Protein AF-A0A1M3G4Q8-F1 (afdb_monomer)

Structure (mmCIF, N/CA/C/O backbone):
data_AF-A0A1M3G4Q8-F1
#
_entry.id   AF-A0A1M3G4Q8-F1
#
loop_
_atom_site.group_PDB
_atom_site.id
_atom_site.type_symbol
_atom_site.label_atom_id
_atom_site.label_alt_id
_atom_site.label_comp_id
_atom_site.label_asym_id
_atom_site.label_entity_id
_atom_site.label_seq_id
_atom_site.pdbx_PDB_ins_code
_atom_site.Cartn_x
_atom_site.Cartn_y
_atom_site.Cartn_z
_atom_site.occupancy
_atom_site.B_iso_or_equiv
_atom_site.auth_seq_id
_atom_site.auth_comp_id
_atom_site.auth_asym_id
_atom_site.auth_atom_id
_atom_site.pdbx_PDB_model_num
ATOM 1 N N . MET A 1 1 ? 38.416 -3.870 -10.440 1.00 30.83 1 MET A N 1
ATOM 2 C CA . MET A 1 1 ? 37.893 -2.843 -11.370 1.00 30.83 1 MET A CA 1
ATOM 3 C C . MET A 1 1 ? 36.931 -3.502 -12.347 1.00 30.83 1 MET A C 1
ATOM 5 O O . MET A 1 1 ? 37.358 -4.330 -13.130 1.00 30.83 1 MET A O 1
ATOM 9 N N . ALA A 1 2 ? 35.639 -3.181 -12.278 1.00 27.34 2 ALA A N 1
ATOM 10 C CA . ALA A 1 2 ? 34.652 -3.561 -13.291 1.00 27.34 2 ALA A CA 1
ATOM 11 C C . ALA A 1 2 ? 33.607 -2.440 -13.351 1.00 27.34 2 ALA A C 1
ATOM 13 O O . ALA A 1 2 ? 32.707 -2.358 -12.513 1.00 27.34 2 ALA A O 1
ATOM 14 N N . LYS A 1 3 ? 33.795 -1.507 -14.291 1.00 26.23 3 LYS A N 1
ATOM 15 C CA . LYS A 1 3 ? 32.847 -0.424 -14.559 1.00 26.23 3 LYS A CA 1
ATOM 16 C C . LYS A 1 3 ? 31.569 -1.047 -15.126 1.00 26.23 3 LYS A C 1
ATOM 18 O O . LYS A 1 3 ? 31.571 -1.597 -16.220 1.00 26.23 3 LYS A O 1
ATOM 23 N N . LYS A 1 4 ? 30.471 -0.964 -14.369 1.00 29.50 4 LYS A N 1
ATOM 24 C CA . LYS A 1 4 ? 29.117 -1.130 -14.907 1.00 29.50 4 LYS A CA 1
ATOM 25 C C . LYS A 1 4 ? 28.839 0.070 -15.802 1.00 29.50 4 LYS A C 1
ATOM 27 O O . LYS A 1 4 ? 28.490 1.138 -15.304 1.00 29.50 4 LYS A O 1
ATOM 32 N N . ASP A 1 5 ? 29.027 -0.110 -17.100 1.00 29.05 5 ASP A N 1
ATOM 33 C CA . ASP A 1 5 ? 28.713 0.908 -18.090 1.00 29.05 5 ASP A CA 1
ATOM 34 C C . ASP A 1 5 ? 27.190 0.995 -18.256 1.00 29.05 5 ASP A C 1
ATOM 36 O O . ASP A 1 5 ? 26.542 0.186 -18.919 1.00 29.05 5 ASP A O 1
ATOM 40 N N . ASN A 1 6 ? 26.598 1.940 -17.530 1.00 36.09 6 ASN A N 1
ATOM 41 C CA . ASN A 1 6 ? 25.169 2.221 -17.519 1.00 36.09 6 ASN A CA 1
ATOM 42 C C . ASN A 1 6 ? 24.909 3.521 -18.290 1.00 36.09 6 ASN A C 1
ATOM 44 O O . ASN A 1 6 ? 24.450 4.512 -17.724 1.00 36.09 6 ASN A O 1
ATOM 48 N N . SER A 1 7 ? 25.268 3.540 -19.574 1.00 31.66 7 SER A N 1
ATOM 49 C CA . SER A 1 7 ? 25.306 4.765 -20.376 1.00 31.66 7 SER A CA 1
ATOM 50 C C . SER A 1 7 ? 24.571 4.641 -21.715 1.00 31.66 7 SER A C 1
ATOM 52 O O . SER A 1 7 ? 25.014 5.155 -22.735 1.00 31.66 7 SER A O 1
ATOM 54 N N . PHE A 1 8 ? 23.351 4.089 -21.722 1.00 36.78 8 PHE A N 1
ATOM 55 C CA . PHE A 1 8 ? 22.392 4.489 -22.761 1.00 36.78 8 PHE A CA 1
ATOM 56 C C . PHE A 1 8 ? 21.769 5.829 -22.343 1.00 36.78 8 PHE A C 1
ATOM 58 O O . PHE A 1 8 ? 20.683 5.885 -21.764 1.00 36.78 8 PHE A O 1
ATOM 65 N N . ARG A 1 9 ? 22.501 6.926 -22.590 1.00 36.06 9 ARG A N 1
ATOM 66 C CA . ARG A 1 9 ? 21.981 8.300 -22.517 1.00 36.06 9 ARG A CA 1
ATOM 67 C C . ARG A 1 9 ? 20.814 8.408 -23.503 1.00 36.06 9 ARG A C 1
ATOM 69 O O . ARG A 1 9 ? 20.997 8.632 -24.696 1.00 36.06 9 ARG A O 1
ATOM 76 N N . ALA A 1 10 ? 19.597 8.194 -23.009 1.00 39.31 10 ALA A N 1
ATOM 77 C CA . ALA A 1 10 ? 18.387 8.463 -23.766 1.00 39.31 10 ALA A CA 1
ATOM 78 C C . ALA A 1 10 ? 18.348 9.968 -24.054 1.00 39.31 10 ALA A C 1
ATOM 80 O O . ALA A 1 10 ? 18.278 10.771 -23.123 1.00 39.31 10 ALA A O 1
ATOM 81 N N . LYS A 1 11 ? 18.425 10.333 -25.341 1.00 41.31 11 LYS A N 1
ATOM 82 C CA . LYS A 1 11 ? 18.215 11.706 -25.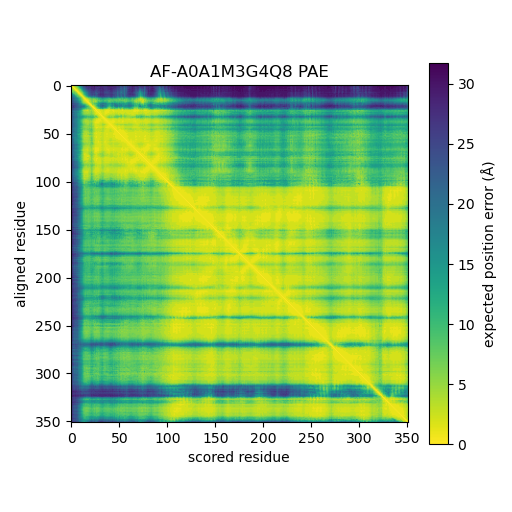813 1.00 41.31 11 LYS A CA 1
ATOM 83 C C . LYS A 1 11 ? 16.970 12.287 -25.133 1.00 41.31 11 LYS A C 1
ATOM 85 O O . LYS A 1 11 ? 15.946 11.609 -25.027 1.00 41.31 11 LYS A O 1
ATOM 90 N N . THR A 1 12 ? 17.091 13.531 -24.685 1.00 42.81 12 THR A N 1
ATOM 91 C CA . THR A 1 12 ? 16.109 14.406 -24.023 1.00 42.81 12 THR A CA 1
ATOM 92 C C . THR A 1 12 ? 14.899 14.727 -24.915 1.00 42.81 12 THR A C 1
ATOM 94 O O . THR A 1 12 ? 14.551 15.877 -25.140 1.00 42.81 12 THR A O 1
ATOM 97 N N . GLY A 1 13 ? 14.243 13.704 -25.464 1.00 55.34 13 GLY A N 1
ATOM 98 C CA . GLY A 1 13 ? 13.026 13.845 -26.255 1.00 55.34 13 GLY A CA 1
ATOM 99 C C . GLY A 1 13 ? 11.770 13.706 -25.397 1.00 55.34 13 GLY A C 1
ATOM 100 O O . GLY A 1 13 ? 11.703 12.871 -24.489 1.00 55.34 13 GLY A O 1
ATOM 101 N N . THR A 1 14 ? 10.738 14.482 -25.719 1.00 75.56 14 THR A N 1
ATOM 102 C CA . THR A 1 14 ? 9.393 14.343 -25.147 1.00 75.56 14 THR A CA 1
ATOM 103 C C . THR A 1 14 ? 8.887 12.906 -25.333 1.00 75.56 14 THR A C 1
ATOM 105 O O . THR A 1 14 ? 8.928 12.352 -26.437 1.00 75.56 14 THR A O 1
ATOM 108 N N . LEU A 1 15 ? 8.438 12.273 -24.241 1.00 82.00 15 LEU A N 1
ATOM 109 C CA . LEU A 1 15 ? 7.855 10.929 -24.283 1.00 82.00 15 LEU A CA 1
ATOM 110 C C . LEU A 1 15 ? 6.518 10.967 -25.020 1.00 82.00 15 LEU A C 1
ATOM 112 O O . LEU A 1 15 ? 5.655 11.778 -24.693 1.00 82.00 15 LEU A O 1
ATOM 116 N N . LYS A 1 16 ? 6.320 10.040 -25.957 1.00 82.00 16 LYS A N 1
ATOM 117 C CA . LYS A 1 16 ? 5.052 9.882 -26.671 1.00 82.00 16 LYS A CA 1
ATOM 118 C C . LYS A 1 16 ? 4.119 8.955 -25.896 1.00 82.00 16 LYS A C 1
ATOM 120 O O . LYS A 1 16 ? 4.500 7.842 -25.503 1.00 82.00 16 LYS A O 1
ATOM 125 N N . HIS A 1 17 ? 2.880 9.396 -25.693 1.00 82.62 17 HIS A N 1
ATOM 126 C CA . HIS A 1 17 ? 1.826 8.495 -25.250 1.00 82.62 17 HIS A CA 1
ATOM 127 C C . HIS A 1 17 ? 1.530 7.491 -26.375 1.00 82.62 17 HIS A C 1
ATOM 129 O O . HIS A 1 17 ? 1.476 7.848 -27.546 1.00 82.62 17 HIS A O 1
ATOM 135 N N . VAL A 1 18 ? 1.408 6.220 -26.014 1.00 77.06 18 VAL A N 1
ATOM 136 C CA . VAL A 1 18 ? 1.202 5.098 -26.935 1.00 77.06 18 VAL A CA 1
ATOM 137 C C . VAL A 1 18 ? -0.169 4.515 -26.607 1.00 77.06 18 VAL A C 1
ATOM 139 O O . VAL A 1 18 ? -0.298 3.869 -25.564 1.00 77.06 18 VAL A O 1
ATOM 142 N N . PRO A 1 19 ? -1.197 4.755 -27.433 1.00 69.38 19 PRO A N 1
ATOM 143 C CA . PRO A 1 19 ? -2.503 4.152 -27.223 1.00 69.38 19 PRO A CA 1
ATOM 144 C C . PRO A 1 19 ? -2.421 2.633 -27.431 1.00 69.38 19 PRO A C 1
ATOM 146 O O . PRO A 1 19 ? -1.852 2.145 -28.409 1.00 69.38 19 PRO A O 1
ATOM 149 N N . LEU A 1 20 ? -2.980 1.875 -26.487 1.00 61.22 20 LEU A N 1
ATOM 150 C CA . LEU A 1 20 ? -3.126 0.418 -26.555 1.00 61.22 20 LEU A CA 1
ATOM 151 C C . LEU A 1 20 ? -4.419 0.055 -27.305 1.00 61.22 20 LEU A C 1
ATOM 153 O O . LEU A 1 20 ? -5.291 -0.608 -26.754 1.00 61.22 20 LEU A O 1
ATOM 157 N N . THR A 1 21 ? -4.569 0.526 -28.541 1.00 58.19 21 THR A N 1
ATOM 158 C CA . THR A 1 21 ? -5.689 0.164 -29.422 1.00 58.19 21 THR A CA 1
ATOM 159 C C . THR A 1 21 ? -5.230 -0.853 -30.469 1.00 58.19 21 THR A C 1
ATOM 161 O O . THR A 1 21 ? -4.034 -0.980 -30.743 1.00 58.19 21 THR A O 1
ATOM 164 N N . SER A 1 22 ? -6.174 -1.585 -31.067 1.00 51.88 22 SER A N 1
ATOM 165 C CA . SER A 1 22 ? -5.922 -2.532 -32.168 1.00 51.88 22 SER A CA 1
ATOM 166 C C . SER A 1 22 ? -5.253 -1.884 -33.392 1.00 51.88 22 SER A C 1
ATOM 168 O O . SER A 1 22 ? -4.623 -2.582 -34.181 1.00 51.88 22 SER A O 1
ATOM 170 N N . ALA A 1 23 ? -5.330 -0.556 -33.521 1.00 51.81 23 ALA A N 1
ATOM 171 C CA . ALA A 1 23 ? -4.759 0.213 -34.624 1.00 51.81 23 ALA A CA 1
ATOM 172 C C . ALA A 1 23 ? -3.247 0.490 -34.497 1.00 51.81 23 ALA A C 1
ATOM 174 O O . ALA A 1 23 ? -2.594 0.818 -35.490 1.00 51.81 23 ALA A O 1
ATOM 175 N N . THR A 1 24 ? -2.651 0.370 -33.303 1.00 63.03 24 THR A N 1
ATOM 176 C CA . THR A 1 24 ? -1.234 0.719 -33.115 1.00 63.03 24 THR A CA 1
ATOM 177 C C . THR A 1 24 ? -0.330 -0.408 -33.619 1.00 63.03 24 THR A C 1
ATOM 179 O O . THR A 1 24 ? 0.055 -1.315 -32.873 1.00 63.03 24 THR A O 1
ATOM 182 N N . GLN A 1 25 ? 0.042 -0.349 -34.901 1.00 82.00 25 GLN A N 1
ATOM 183 C CA . GLN A 1 25 ? 0.986 -1.289 -35.512 1.00 82.00 25 GLN A CA 1
ATOM 184 C C . GLN A 1 25 ? 2.310 -1.312 -34.733 1.00 82.00 25 GLN A C 1
ATOM 186 O O . GLN A 1 25 ? 2.993 -0.297 -34.587 1.00 82.00 25 GLN A O 1
ATOM 191 N N . GLY A 1 26 ? 2.674 -2.489 -34.227 1.00 88.88 26 GLY A N 1
ATOM 192 C CA . GLY A 1 26 ? 3.925 -2.718 -33.511 1.00 88.88 26 GLY A CA 1
ATOM 193 C C . GLY A 1 26 ? 4.832 -3.697 -34.228 1.00 88.88 26 GLY A C 1
ATOM 194 O O . GLY A 1 26 ? 4.453 -4.344 -35.202 1.00 88.88 26 GLY A O 1
ATOM 195 N N . ILE A 1 27 ? 6.047 -3.810 -33.709 1.00 93.94 27 ILE A N 1
ATOM 196 C CA . ILE A 1 27 ? 6.986 -4.850 -34.103 1.00 93.94 27 ILE A CA 1
ATOM 197 C C . ILE A 1 27 ? 6.558 -6.145 -33.409 1.00 93.94 27 ILE A C 1
ATOM 199 O O . ILE A 1 27 ? 6.409 -6.179 -32.184 1.00 93.94 27 ILE A O 1
ATOM 203 N N . THR A 1 28 ? 6.368 -7.209 -34.180 1.00 94.19 28 THR A N 1
ATOM 204 C CA . THR A 1 28 ? 6.022 -8.539 -33.676 1.00 94.19 28 THR A CA 1
ATOM 205 C C . THR A 1 28 ? 7.269 -9.401 -33.528 1.00 94.19 28 THR A C 1
ATOM 207 O O . THR A 1 28 ? 8.270 -9.224 -34.228 1.00 94.19 28 THR A O 1
ATOM 210 N N . ARG A 1 29 ? 7.226 -10.337 -32.576 1.00 94.81 29 ARG A N 1
ATOM 211 C CA . ARG A 1 29 ? 8.296 -11.309 -32.331 1.00 94.81 29 ARG A CA 1
ATOM 212 C C . ARG A 1 29 ? 7.866 -12.685 -32.826 1.00 94.81 29 ARG A C 1
ATOM 214 O O . ARG A 1 29 ? 6.846 -13.198 -32.377 1.00 94.81 29 ARG A O 1
ATOM 221 N N . VAL A 1 30 ? 8.680 -13.298 -33.680 1.00 92.69 30 VAL A N 1
ATOM 222 C CA . VAL A 1 30 ? 8.444 -14.624 -34.267 1.00 92.69 30 VAL A CA 1
ATOM 223 C C . VAL A 1 30 ? 9.590 -15.555 -33.881 1.00 92.69 30 VAL A C 1
ATOM 225 O O . VAL A 1 30 ? 10.758 -15.203 -34.053 1.00 92.69 30 VAL A O 1
ATOM 228 N N . ARG A 1 31 ? 9.280 -16.741 -33.351 1.00 90.94 31 ARG A N 1
ATOM 229 C CA . ARG A 1 31 ? 10.289 -17.745 -32.976 1.00 90.94 31 ARG A CA 1
ATOM 230 C C . ARG A 1 31 ? 10.980 -18.299 -34.229 1.00 90.94 31 ARG A C 1
ATOM 232 O O . ARG A 1 31 ? 10.313 -18.605 -35.212 1.00 90.94 31 ARG A O 1
ATOM 239 N N . ARG A 1 32 ? 12.310 -18.412 -34.205 1.00 89.75 32 ARG A N 1
ATOM 240 C CA . ARG A 1 32 ? 13.131 -18.972 -35.294 1.00 89.75 32 ARG A CA 1
ATOM 241 C C . ARG A 1 32 ? 14.256 -19.815 -34.694 1.00 89.75 32 ARG A C 1
ATOM 243 O O . ARG A 1 32 ? 15.210 -19.263 -34.148 1.00 89.75 32 ARG A O 1
ATOM 250 N N . GLY A 1 33 ? 14.131 -21.141 -34.766 1.00 87.94 33 GLY A N 1
ATOM 251 C CA . GLY A 1 33 ? 15.089 -22.071 -34.159 1.00 87.94 33 GLY A CA 1
ATOM 252 C C . GLY A 1 33 ? 15.313 -21.779 -32.669 1.00 87.94 33 GLY A C 1
ATOM 253 O O . GLY A 1 33 ? 14.358 -21.700 -31.892 1.00 87.94 33 GLY A O 1
ATOM 254 N N . LYS A 1 34 ? 16.578 -21.561 -32.286 1.00 84.69 34 LYS A N 1
ATOM 255 C CA . LYS A 1 34 ? 16.988 -21.200 -30.914 1.00 84.69 34 LYS A CA 1
ATOM 256 C C . LYS A 1 34 ? 16.767 -19.717 -30.561 1.00 84.69 34 LYS A C 1
ATOM 258 O O . LYS A 1 34 ? 16.985 -19.332 -29.416 1.00 84.69 34 LYS A O 1
ATOM 263 N N . GLY A 1 35 ? 16.341 -18.880 -31.510 1.00 90.69 35 GLY A N 1
ATOM 264 C CA . GLY A 1 35 ? 16.220 -17.431 -31.339 1.00 90.69 35 GLY A CA 1
ATOM 265 C C . GLY A 1 35 ? 14.876 -16.846 -31.777 1.00 90.69 35 GLY A C 1
ATOM 266 O O . GLY A 1 35 ? 13.855 -17.530 -31.894 1.00 90.69 35 GLY A O 1
ATOM 267 N N . PHE A 1 36 ? 14.885 -15.535 -32.016 1.00 94.44 36 PHE A N 1
ATOM 268 C CA . PHE A 1 36 ? 13.719 -14.770 -32.447 1.00 94.44 36 PHE A CA 1
ATOM 269 C C . PHE A 1 36 ? 14.058 -13.888 -33.650 1.00 94.44 36 PHE A C 1
ATOM 271 O O . PHE A 1 36 ? 15.123 -13.278 -33.701 1.00 94.44 36 PHE A O 1
ATOM 278 N N . SER A 1 37 ? 13.110 -13.777 -34.578 1.00 93.94 37 SER A N 1
ATOM 279 C CA . SER A 1 37 ? 13.084 -12.749 -35.621 1.00 93.94 37 SER A CA 1
ATOM 280 C C . SER A 1 37 ? 12.022 -11.701 -35.292 1.00 93.94 37 SER A C 1
ATOM 282 O O . SER A 1 37 ? 11.016 -12.007 -34.647 1.00 93.94 37 SER A O 1
ATOM 284 N N . TYR A 1 38 ? 12.250 -10.464 -35.723 1.00 95.88 38 TYR A N 1
ATOM 285 C CA . TYR A 1 38 ? 11.356 -9.340 -35.465 1.00 95.88 38 TYR A CA 1
ATOM 286 C C . TYR A 1 38 ? 10.810 -8.804 -36.778 1.00 95.88 38 TYR A C 1
ATOM 288 O O . TYR A 1 38 ? 11.566 -8.654 -37.736 1.00 95.88 38 TYR A O 1
ATOM 296 N N . HIS A 1 39 ? 9.514 -8.514 -36.817 1.00 94.62 39 HIS A N 1
ATOM 297 C CA . HIS A 1 39 ? 8.824 -8.086 -38.031 1.00 94.62 39 HIS A CA 1
ATOM 298 C C . HIS A 1 39 ? 8.049 -6.804 -37.779 1.00 94.62 39 HIS A C 1
ATOM 300 O O . HIS A 1 39 ? 7.403 -6.658 -36.747 1.00 94.62 39 HIS A O 1
ATOM 306 N N . TYR A 1 40 ? 8.101 -5.875 -38.724 1.00 93.50 40 TYR A N 1
ATOM 307 C CA . TYR A 1 40 ? 7.309 -4.654 -38.704 1.00 93.50 40 TYR A CA 1
ATOM 308 C C . TYR A 1 40 ? 6.525 -4.564 -40.005 1.00 93.50 40 TYR A C 1
ATOM 310 O O . TYR A 1 40 ? 7.121 -4.603 -41.079 1.00 93.50 40 TYR A O 1
ATOM 318 N N . ARG A 1 41 ? 5.190 -4.481 -39.912 1.00 88.81 41 ARG A N 1
ATOM 319 C CA . ARG A 1 41 ? 4.295 -4.469 -41.087 1.00 88.81 41 ARG A CA 1
ATOM 320 C C . ARG A 1 41 ? 4.583 -5.627 -42.061 1.00 88.81 41 ARG A C 1
ATOM 322 O O . ARG A 1 41 ? 4.711 -5.423 -43.261 1.00 88.81 41 ARG A O 1
ATOM 329 N N . GLY A 1 42 ? 4.780 -6.830 -41.518 1.00 87.62 42 GLY A N 1
ATOM 330 C CA . GLY A 1 42 ? 5.071 -8.043 -42.294 1.00 87.62 42 GLY A CA 1
ATOM 331 C C . GLY A 1 42 ? 6.497 -8.159 -42.848 1.00 87.62 42 GLY A C 1
ATOM 332 O O . GLY A 1 42 ? 6.840 -9.206 -43.386 1.00 87.62 42 GLY A O 1
ATOM 333 N N . LYS A 1 43 ? 7.350 -7.134 -42.702 1.00 92.19 43 LYS A N 1
ATOM 334 C CA . LYS A 1 43 ? 8.737 -7.154 -43.195 1.00 92.19 43 LYS A CA 1
ATOM 335 C C . LYS A 1 43 ? 9.741 -7.409 -42.063 1.00 92.19 43 LYS A C 1
ATOM 337 O O . LYS A 1 43 ? 9.558 -6.878 -40.962 1.00 92.19 43 LYS A O 1
ATOM 342 N N . PRO A 1 44 ? 10.831 -8.159 -42.314 1.00 94.31 44 PRO A N 1
ATOM 343 C CA . PRO A 1 44 ? 11.850 -8.417 -41.304 1.00 94.31 44 PRO A CA 1
ATOM 344 C C . PRO A 1 44 ? 12.590 -7.131 -40.919 1.00 94.31 44 PRO A C 1
ATOM 346 O O . PRO A 1 44 ? 13.043 -6.363 -41.768 1.00 94.31 44 PRO A O 1
ATOM 349 N N . VAL A 1 45 ? 12.761 -6.916 -39.617 1.00 94.44 45 VAL A N 1
ATOM 350 C CA . VAL A 1 45 ? 13.548 -5.808 -39.073 1.00 94.44 45 VAL A CA 1
ATOM 351 C C . VAL A 1 45 ? 15.036 -6.143 -39.187 1.00 94.44 45 VAL A C 1
ATOM 353 O O . VAL A 1 45 ? 15.524 -7.031 -38.492 1.00 94.44 45 VAL A O 1
ATOM 356 N N . ARG A 1 46 ? 15.764 -5.409 -40.039 1.00 93.19 46 ARG A N 1
ATOM 357 C CA . ARG A 1 46 ? 17.217 -5.582 -40.263 1.00 93.19 46 ARG A CA 1
ATOM 358 C C . ARG A 1 46 ? 18.091 -4.494 -39.633 1.00 93.19 46 ARG A C 1
ATOM 360 O O . ARG A 1 46 ? 19.294 -4.670 -39.505 1.00 93.19 46 ARG A O 1
ATOM 367 N N . SER A 1 47 ? 17.495 -3.374 -39.222 1.00 93.00 47 SER A N 1
ATOM 368 C CA . SER A 1 47 ? 18.227 -2.254 -38.622 1.00 93.00 47 SER A CA 1
ATOM 369 C C . SER A 1 47 ? 18.929 -2.675 -37.325 1.00 93.00 47 SER A C 1
ATOM 371 O O . SER A 1 47 ? 18.272 -3.033 -36.343 1.00 93.00 47 SER A O 1
ATOM 373 N N . ALA A 1 48 ? 20.262 -2.591 -37.306 1.00 93.19 48 ALA A N 1
ATOM 374 C CA . ALA A 1 48 ? 21.079 -2.963 -36.152 1.00 93.19 48 ALA A CA 1
ATOM 375 C C . ALA A 1 48 ? 20.733 -2.139 -34.900 1.00 93.19 48 ALA A C 1
ATOM 377 O O . ALA A 1 48 ? 20.620 -2.692 -33.806 1.00 93.19 48 ALA A O 1
ATOM 378 N N . SER A 1 49 ? 20.483 -0.834 -35.055 1.00 91.94 49 SER A N 1
ATOM 379 C CA . SER A 1 49 ? 20.106 0.050 -33.944 1.00 91.94 49 SER A CA 1
ATOM 380 C C . SER A 1 49 ? 18.759 -0.339 -33.329 1.00 91.94 49 SER A C 1
ATOM 382 O O . SER A 1 49 ? 18.622 -0.399 -32.104 1.00 91.94 49 SER A O 1
ATOM 384 N N . LEU A 1 50 ? 17.774 -0.683 -34.164 1.00 91.94 50 LEU A N 1
ATOM 385 C CA . LEU A 1 50 ? 16.464 -1.138 -33.711 1.00 91.94 50 LEU A CA 1
ATOM 386 C C . LEU A 1 50 ? 16.546 -2.508 -33.022 1.00 91.94 50 LEU A C 1
ATOM 388 O O . LEU A 1 50 ? 15.964 -2.687 -31.953 1.00 91.94 50 LEU A O 1
ATOM 392 N N . LEU A 1 51 ? 17.311 -3.450 -33.578 1.00 94.19 51 LEU A N 1
ATOM 393 C CA . LEU A 1 51 ? 17.538 -4.764 -32.967 1.00 94.19 51 LEU A CA 1
ATOM 394 C C . LEU A 1 51 ? 18.253 -4.652 -31.614 1.00 94.19 51 LEU A C 1
ATOM 396 O O . LEU A 1 51 ? 17.832 -5.291 -30.650 1.00 94.19 51 LEU A O 1
ATOM 400 N N . ASN A 1 52 ? 19.276 -3.799 -31.508 1.00 93.88 52 ASN A N 1
ATOM 401 C CA . ASN A 1 52 ? 19.974 -3.535 -30.247 1.00 93.88 52 ASN A CA 1
ATOM 402 C C . ASN A 1 52 ? 19.025 -2.971 -29.183 1.00 93.88 52 ASN A C 1
ATOM 404 O O . ASN A 1 52 ? 19.015 -3.460 -28.052 1.00 93.88 52 ASN A O 1
ATOM 408 N N . ARG A 1 53 ? 18.152 -2.020 -29.550 1.00 94.62 53 ARG A N 1
ATOM 409 C CA . ARG A 1 53 ? 17.116 -1.503 -28.642 1.00 94.62 53 ARG A CA 1
ATOM 410 C C . ARG A 1 53 ? 16.183 -2.611 -28.160 1.00 94.62 53 ARG A C 1
ATOM 412 O O . ARG A 1 53 ? 15.909 -2.696 -26.968 1.00 94.62 53 ARG A O 1
ATOM 419 N N . ILE A 1 54 ? 15.701 -3.464 -29.065 1.00 94.62 54 ILE A N 1
ATOM 420 C CA . ILE A 1 54 ? 14.798 -4.566 -28.711 1.00 94.62 54 ILE A CA 1
ATOM 421 C C . ILE A 1 54 ? 15.469 -5.534 -27.727 1.00 94.62 54 ILE A C 1
ATOM 423 O O . ILE A 1 54 ? 14.839 -5.932 -26.747 1.00 94.62 54 ILE A O 1
ATOM 427 N N . ARG A 1 55 ? 16.745 -5.881 -27.946 1.00 93.81 55 ARG A N 1
ATOM 428 C CA . ARG A 1 55 ? 17.515 -6.725 -27.014 1.00 93.81 55 ARG A CA 1
ATOM 429 C C . ARG A 1 55 ? 17.637 -6.069 -25.638 1.00 93.81 55 ARG A C 1
ATOM 431 O O . ARG A 1 55 ? 17.395 -6.734 -24.632 1.00 93.81 55 ARG A O 1
ATOM 438 N N . ALA A 1 56 ? 17.908 -4.764 -25.590 1.00 93.69 56 ALA A N 1
ATOM 439 C CA . ALA A 1 56 ? 18.010 -4.002 -24.345 1.00 93.69 56 ALA A CA 1
ATOM 440 C C . ALA A 1 56 ? 16.701 -3.964 -23.528 1.00 93.69 56 ALA A C 1
ATOM 442 O O . ALA A 1 56 ? 16.742 -3.784 -22.314 1.00 93.69 56 ALA A O 1
ATOM 443 N N . LEU A 1 57 ? 15.533 -4.193 -24.150 1.00 93.69 57 LEU A N 1
ATOM 444 C CA . LEU A 1 57 ? 14.259 -4.316 -23.423 1.00 93.69 57 LEU A CA 1
ATOM 445 C C . LEU A 1 57 ? 14.163 -5.591 -22.564 1.00 93.69 57 LEU A C 1
ATOM 447 O O . LEU A 1 57 ? 13.236 -5.698 -21.751 1.00 93.69 57 LEU A O 1
ATOM 451 N N . ALA A 1 58 ? 15.072 -6.558 -22.757 1.00 94.12 58 ALA A N 1
ATOM 452 C CA . ALA A 1 58 ? 15.127 -7.823 -22.024 1.00 94.12 58 ALA A CA 1
ATOM 453 C C . ALA A 1 58 ? 13.735 -8.481 -21.904 1.00 94.12 58 ALA A C 1
ATOM 455 O O . ALA A 1 58 ? 13.215 -8.745 -20.809 1.00 94.12 58 ALA A O 1
ATOM 456 N N . ILE A 1 59 ? 13.077 -8.656 -23.057 1.00 94.38 59 ILE A N 1
ATOM 457 C CA . ILE A 1 59 ? 11.748 -9.271 -23.148 1.00 94.38 59 ILE A CA 1
ATOM 458 C C . ILE A 1 59 ? 11.913 -10.780 -22.941 1.00 94.38 59 ILE A C 1
ATOM 460 O O . ILE A 1 59 ? 12.546 -11.423 -23.784 1.00 94.38 59 ILE A O 1
ATOM 464 N N . PRO A 1 60 ? 11.338 -11.371 -21.877 1.00 94.12 60 PRO A N 1
ATOM 465 C CA . PRO A 1 60 ? 11.534 -12.779 -21.566 1.00 94.12 60 PRO A CA 1
ATOM 466 C C . PRO A 1 60 ? 11.187 -1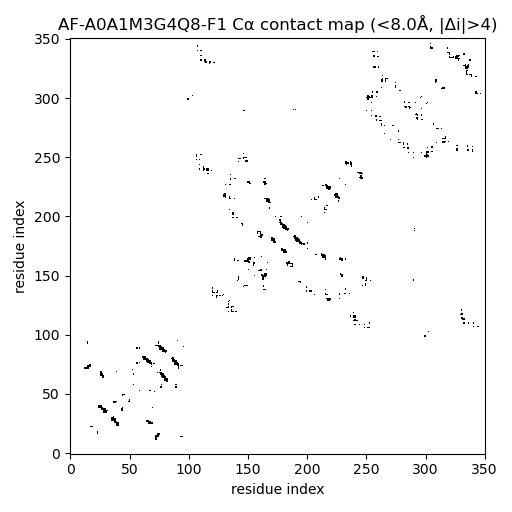3.687 -22.758 1.00 94.12 60 PRO A C 1
ATOM 468 O O . PRO A 1 60 ? 10.169 -13.451 -23.425 1.00 94.12 60 PRO A O 1
ATOM 471 N N . PRO A 1 61 ? 11.993 -14.727 -23.041 1.00 92.44 61 PRO A N 1
ATOM 472 C CA . PRO A 1 61 ? 11.727 -15.657 -24.140 1.00 92.44 61 PRO A CA 1
ATOM 473 C C . PRO A 1 61 ? 10.357 -16.338 -24.040 1.00 92.44 61 PRO A C 1
ATOM 475 O O . PRO A 1 61 ? 9.696 -16.524 -25.053 1.00 92.44 61 PRO A O 1
ATOM 478 N N . ALA A 1 62 ? 9.895 -16.619 -22.818 1.00 92.19 62 ALA A N 1
ATOM 479 C CA . ALA A 1 62 ? 8.623 -17.290 -22.548 1.00 92.19 62 ALA A CA 1
ATOM 480 C C . ALA A 1 62 ? 7.365 -16.429 -22.795 1.00 92.19 62 ALA A C 1
ATOM 482 O O . ALA A 1 62 ? 6.258 -16.926 -22.625 1.00 92.19 62 ALA A O 1
ATOM 483 N N . TRP A 1 63 ? 7.493 -15.139 -23.136 1.00 94.69 63 TRP A N 1
ATOM 484 C CA . TRP A 1 63 ? 6.313 -14.320 -23.442 1.00 94.69 63 TRP A CA 1
ATOM 485 C C . TRP A 1 63 ? 5.730 -14.652 -24.823 1.00 94.69 63 TRP A C 1
ATOM 487 O O . TRP A 1 63 ? 6.429 -14.563 -25.836 1.00 94.69 63 TRP A O 1
ATOM 497 N N . ALA A 1 64 ? 4.434 -14.950 -24.861 1.00 93.38 64 ALA A N 1
ATOM 498 C CA . ALA A 1 64 ? 3.625 -15.075 -26.068 1.00 93.38 64 ALA A CA 1
ATOM 499 C C . ALA A 1 64 ? 3.045 -13.714 -26.498 1.00 93.38 64 ALA A C 1
ATOM 501 O O . ALA A 1 64 ? 3.082 -12.747 -25.735 1.00 93.38 64 ALA A O 1
ATOM 502 N N . HIS A 1 65 ? 2.522 -13.632 -27.727 1.00 92.50 65 HIS A N 1
ATOM 503 C CA . HIS A 1 65 ? 1.847 -12.443 -28.281 1.00 92.50 65 HIS A CA 1
ATOM 504 C C . HIS A 1 65 ? 2.602 -11.125 -28.036 1.00 92.50 65 HIS A C 1
ATOM 506 O O . HIS A 1 65 ? 2.037 -10.132 -27.573 1.00 92.50 65 HIS A O 1
ATOM 512 N N . VAL A 1 66 ? 3.915 -11.132 -28.289 1.00 95.06 66 VAL A N 1
ATOM 513 C CA . VAL A 1 66 ? 4.762 -9.972 -28.009 1.00 95.06 66 VAL A CA 1
ATOM 514 C C . VAL A 1 66 ? 4.551 -8.881 -29.050 1.00 95.06 66 VAL A C 1
ATOM 516 O O . VAL A 1 66 ? 4.783 -9.085 -30.242 1.00 95.06 66 VAL A O 1
ATOM 519 N N . TRP A 1 67 ? 4.186 -7.706 -28.551 1.00 94.81 67 TRP A N 1
ATOM 520 C CA . TRP A 1 67 ? 4.103 -6.453 -29.288 1.00 94.81 67 TRP A CA 1
ATOM 521 C C . TRP A 1 67 ? 5.194 -5.513 -28.781 1.00 94.81 67 TRP A C 1
ATOM 523 O O . TRP A 1 67 ? 5.348 -5.335 -27.572 1.00 94.81 67 TRP A O 1
ATOM 533 N N . ILE A 1 68 ? 5.957 -4.902 -29.682 1.00 95.38 68 ILE A N 1
ATOM 534 C CA . ILE A 1 68 ? 7.040 -3.975 -29.344 1.00 95.38 68 ILE A CA 1
ATOM 535 C C . ILE A 1 68 ? 6.782 -2.634 -30.029 1.00 95.38 68 ILE A C 1
ATOM 537 O O . ILE A 1 68 ? 6.505 -2.577 -31.226 1.00 95.38 68 ILE A O 1
ATOM 541 N N . CYS A 1 69 ? 6.908 -1.540 -29.280 1.00 93.62 69 CYS A N 1
ATOM 542 C CA . CYS A 1 69 ? 6.734 -0.197 -29.813 1.00 93.62 69 CYS A CA 1
ATOM 543 C C . CYS A 1 69 ? 7.822 0.095 -30.864 1.00 93.62 69 CYS A C 1
ATOM 545 O O . CYS A 1 69 ? 9.015 -0.039 -30.549 1.00 93.62 69 CYS A O 1
ATOM 547 N N . PRO A 1 70 ? 7.461 0.531 -32.087 1.00 90.50 70 PRO A N 1
ATOM 548 C CA . PRO A 1 70 ? 8.439 0.904 -33.109 1.00 90.50 70 PRO A CA 1
ATOM 549 C C . PRO A 1 70 ? 9.281 2.113 -32.692 1.00 90.50 70 PRO A C 1
ATOM 551 O O . PRO A 1 70 ? 10.460 2.196 -33.033 1.00 90.50 70 PRO A O 1
ATOM 554 N N . SER A 1 71 ? 8.695 3.016 -31.900 1.00 89.75 71 SER A N 1
ATOM 555 C CA . SER A 1 71 ? 9.338 4.255 -31.476 1.00 89.75 71 SER A CA 1
ATOM 556 C C . SER A 1 71 ? 10.125 4.101 -30.173 1.00 89.75 71 SER A C 1
ATOM 558 O O . SER A 1 71 ? 9.635 3.572 -29.171 1.00 89.75 71 SER A O 1
ATOM 560 N N . ALA A 1 72 ? 11.345 4.639 -30.157 1.00 89.50 72 ALA A N 1
ATOM 561 C CA . ALA A 1 72 ? 12.210 4.632 -28.982 1.00 89.50 72 ALA A CA 1
ATOM 562 C C . ALA A 1 72 ? 11.685 5.523 -27.844 1.00 89.50 72 ALA A C 1
ATOM 564 O O . ALA A 1 72 ? 11.941 5.213 -26.690 1.00 89.50 72 ALA A O 1
ATOM 565 N N . ASN A 1 73 ? 10.914 6.579 -28.137 1.00 88.88 73 ASN A N 1
ATOM 566 C CA . ASN A 1 73 ? 10.373 7.491 -27.119 1.00 88.88 73 ASN A CA 1
ATOM 567 C C . ASN A 1 73 ? 8.922 7.186 -26.703 1.00 88.88 73 ASN A C 1
ATOM 569 O O . ASN A 1 73 ? 8.311 7.978 -25.984 1.00 88.88 73 ASN A O 1
ATOM 573 N N . GLY A 1 74 ? 8.352 6.057 -27.134 1.00 89.56 74 GLY A N 1
ATOM 574 C CA . GLY A 1 74 ? 7.049 5.600 -26.653 1.00 89.56 74 GLY A CA 1
ATOM 575 C C . GLY A 1 74 ? 7.113 5.228 -25.171 1.00 89.56 74 GLY A C 1
ATOM 576 O O . GLY A 1 74 ? 7.968 4.442 -24.764 1.00 89.56 74 GLY A O 1
ATOM 577 N N . HIS A 1 75 ? 6.217 5.768 -24.343 1.00 89.50 75 HIS A N 1
ATOM 578 C CA . HIS A 1 75 ? 6.238 5.491 -22.902 1.00 89.50 75 HIS A CA 1
ATOM 579 C C . HIS A 1 75 ? 6.063 3.991 -22.582 1.00 89.50 75 HIS A C 1
ATOM 581 O O . HIS A 1 75 ? 6.694 3.476 -21.657 1.00 89.50 75 HIS A O 1
ATOM 587 N N . LEU A 1 76 ? 5.258 3.284 -23.381 1.00 92.44 76 LEU A N 1
ATOM 588 C CA . LEU A 1 76 ? 5.150 1.832 -23.407 1.00 92.44 76 LEU A CA 1
ATOM 589 C C . LEU A 1 76 ? 6.060 1.281 -24.509 1.00 92.44 76 LEU A C 1
ATOM 591 O O . LEU A 1 76 ? 5.900 1.625 -25.675 1.00 92.44 76 LEU A O 1
ATOM 595 N N . GLN A 1 77 ? 7.006 0.422 -24.137 1.00 95.38 77 GLN A N 1
ATOM 596 C CA . GLN A 1 77 ? 8.029 -0.116 -25.034 1.00 95.38 77 GLN A CA 1
ATOM 597 C C . GLN A 1 77 ? 7.707 -1.522 -25.539 1.00 95.38 77 GLN A C 1
ATOM 599 O O . GLN A 1 77 ? 8.003 -1.825 -26.690 1.00 95.38 77 GLN A O 1
ATOM 604 N N . ALA A 1 78 ? 7.095 -2.377 -24.720 1.00 94.69 78 ALA A N 1
ATOM 605 C CA . ALA A 1 78 ? 6.623 -3.682 -25.173 1.00 94.69 78 ALA A CA 1
ATOM 606 C C . ALA A 1 78 ? 5.480 -4.210 -24.306 1.00 94.69 78 ALA A C 1
ATOM 608 O O . ALA A 1 78 ? 5.368 -3.863 -23.129 1.00 94.69 78 ALA A O 1
ATOM 609 N N . THR A 1 79 ? 4.675 -5.098 -24.879 1.00 95.25 79 THR A N 1
ATOM 610 C CA . THR A 1 79 ? 3.739 -5.953 -24.152 1.00 95.25 79 THR A CA 1
ATOM 611 C C . THR A 1 79 ? 3.884 -7.400 -24.593 1.00 95.25 79 THR A C 1
ATOM 613 O O . THR A 1 79 ? 4.454 -7.682 -25.644 1.00 95.25 79 THR A O 1
ATOM 616 N N . GLY A 1 80 ? 3.399 -8.319 -23.773 1.00 93.81 80 GLY A N 1
ATOM 617 C CA . GLY A 1 80 ? 3.318 -9.738 -24.099 1.00 93.81 80 GLY A CA 1
ATOM 618 C C . GLY A 1 80 ? 2.479 -10.466 -23.064 1.00 93.81 80 GLY A C 1
ATOM 619 O O . GLY A 1 80 ? 2.059 -9.867 -22.079 1.00 93.81 80 GLY A O 1
ATOM 620 N N . VAL A 1 81 ? 2.237 -11.747 -23.274 1.00 94.00 81 VAL A N 1
ATOM 621 C CA . VAL A 1 81 ? 1.514 -12.618 -22.348 1.00 94.00 81 VAL A CA 1
ATOM 622 C C . VAL A 1 81 ? 2.522 -13.570 -21.723 1.00 94.00 81 VAL A C 1
ATOM 624 O O . VAL A 1 81 ? 3.253 -14.242 -22.442 1.00 94.00 81 VAL A O 1
ATOM 627 N N . ASP A 1 82 ? 2.631 -13.596 -20.397 1.00 93.31 82 ASP A N 1
ATOM 628 C CA . ASP A 1 82 ? 3.534 -14.535 -19.726 1.00 93.31 82 ASP A CA 1
ATOM 629 C C . ASP A 1 82 ? 2.993 -15.975 -19.718 1.00 93.31 82 ASP A C 1
ATOM 631 O O . ASP A 1 82 ? 1.845 -16.225 -20.075 1.00 93.31 82 ASP A O 1
ATOM 635 N N . ALA A 1 83 ? 3.813 -16.925 -19.256 1.00 89.56 83 ALA A N 1
ATOM 636 C CA . ALA A 1 83 ? 3.437 -18.338 -19.146 1.00 89.56 83 ALA A CA 1
ATOM 637 C C . ALA A 1 83 ? 2.218 -18.597 -18.234 1.00 89.56 83 ALA A C 1
ATOM 639 O O . ALA A 1 83 ? 1.645 -19.676 -18.272 1.00 89.56 83 ALA A O 1
ATOM 640 N N . ALA A 1 84 ? 1.806 -17.616 -17.421 1.00 83.50 84 ALA A N 1
ATOM 641 C CA . ALA A 1 84 ? 0.615 -17.685 -16.577 1.00 83.50 84 ALA A CA 1
ATOM 642 C C . ALA A 1 84 ? -0.603 -16.974 -17.208 1.00 83.50 84 ALA A C 1
ATO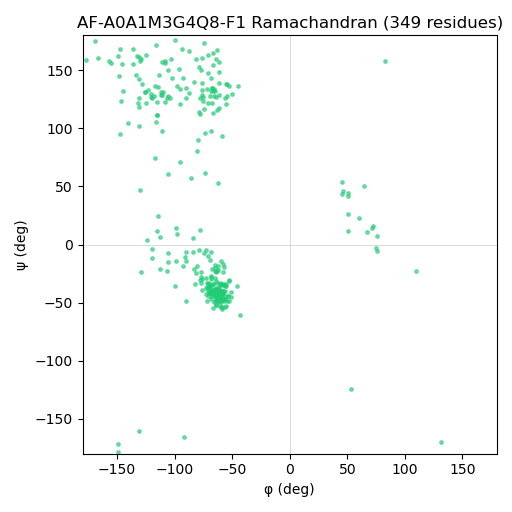M 644 O O . ALA A 1 84 ? -1.567 -16.659 -16.502 1.00 83.50 84 ALA A O 1
ATOM 645 N N . GLY A 1 85 ? -0.547 -16.659 -18.508 1.00 86.50 85 GLY A N 1
ATOM 646 C CA . GLY A 1 85 ? -1.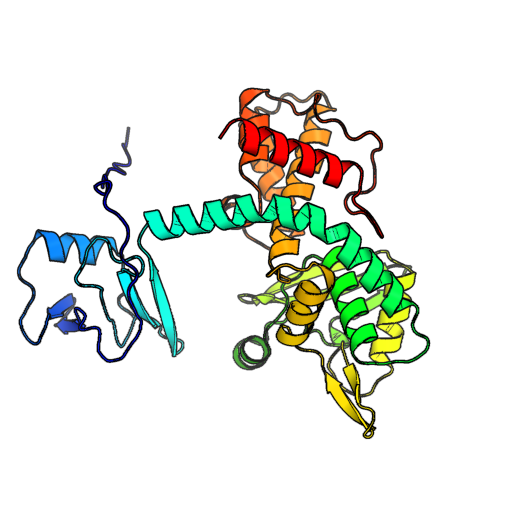632 -16.022 -19.254 1.00 86.50 85 GLY A CA 1
ATOM 647 C C . GLY A 1 85 ? -1.847 -14.543 -18.920 1.00 86.50 85 GLY A C 1
ATOM 648 O O . GLY A 1 85 ? -2.903 -13.993 -19.222 1.00 86.50 85 GLY A O 1
ATOM 649 N N . ARG A 1 86 ? -0.895 -13.869 -18.260 1.00 87.81 86 ARG A N 1
ATOM 650 C CA . ARG A 1 86 ? -1.057 -12.464 -17.844 1.00 87.81 86 ARG A CA 1
ATOM 651 C C . ARG A 1 86 ? -0.397 -11.525 -18.833 1.00 87.81 86 ARG A C 1
ATOM 653 O O . ARG A 1 86 ? 0.763 -11.719 -19.194 1.00 87.81 86 ARG A O 1
ATOM 660 N N . LYS A 1 87 ? -1.088 -10.434 -19.172 1.00 91.94 87 LYS A N 1
ATOM 661 C CA . LYS A 1 87 ? -0.498 -9.342 -19.950 1.00 91.94 87 LYS A CA 1
ATOM 662 C C . LYS A 1 87 ? 0.584 -8.631 -19.132 1.00 91.94 87 LYS A C 1
ATOM 664 O O . LYS A 1 87 ? 0.333 -8.122 -18.040 1.00 91.94 87 LYS A O 1
ATOM 669 N N . GLN A 1 88 ? 1.790 -8.611 -19.673 1.00 94.50 88 GLN A N 1
ATOM 670 C CA . GLN A 1 88 ? 2.979 -7.983 -19.125 1.00 94.50 88 GLN A CA 1
ATOM 671 C C . GLN A 1 88 ? 3.382 -6.770 -19.957 1.00 94.50 88 GLN A C 1
ATOM 673 O O . GLN A 1 88 ? 3.058 -6.672 -21.141 1.00 94.50 88 GLN A O 1
ATOM 678 N N . TYR A 1 89 ? 4.123 -5.860 -19.326 1.00 94.38 89 TYR A N 1
ATOM 679 C CA . TYR A 1 89 ? 4.500 -4.572 -19.897 1.00 94.38 89 TYR A CA 1
ATOM 680 C C . TYR A 1 89 ? 5.992 -4.299 -19.675 1.00 94.38 89 TYR A C 1
ATOM 682 O O . TYR A 1 89 ? 6.577 -4.658 -18.647 1.00 94.38 89 TYR A O 1
ATOM 690 N N . ARG A 1 90 ? 6.608 -3.620 -20.639 1.00 94.06 90 ARG A N 1
ATOM 691 C CA . ARG A 1 90 ? 7.906 -2.953 -20.523 1.00 94.06 90 ARG A CA 1
ATOM 692 C C . ARG A 1 90 ? 7.688 -1.479 -20.816 1.00 94.06 90 ARG A C 1
ATOM 694 O O . ARG A 1 90 ? 7.129 -1.146 -21.856 1.00 94.06 90 ARG A O 1
ATOM 701 N N . TYR A 1 91 ? 8.124 -0.610 -19.914 1.00 92.69 91 TYR A N 1
ATOM 702 C CA . TYR A 1 91 ? 8.002 0.839 -20.058 1.00 92.69 91 TYR A CA 1
ATOM 703 C C . TYR A 1 91 ? 9.359 1.475 -20.339 1.00 92.69 91 TYR A C 1
ATOM 705 O O . TYR A 1 91 ? 10.398 0.928 -19.973 1.00 92.69 91 TYR A O 1
ATOM 713 N N . HIS A 1 92 ? 9.338 2.653 -20.953 1.00 91.50 92 HIS A N 1
ATOM 714 C CA . HIS A 1 92 ? 10.525 3.478 -21.114 1.00 91.50 92 HIS A CA 1
ATOM 715 C C . HIS A 1 92 ? 11.091 3.891 -19.736 1.00 91.50 92 HIS A C 1
ATOM 717 O O . HIS A 1 92 ? 10.304 4.289 -18.871 1.00 91.50 92 HIS A O 1
ATOM 723 N N . PRO A 1 93 ? 12.420 3.888 -19.511 1.00 87.00 93 PRO A N 1
ATOM 724 C CA . PRO A 1 93 ? 13.011 4.268 -18.221 1.00 87.00 93 PRO A CA 1
ATOM 725 C C . PRO A 1 93 ? 12.561 5.648 -17.718 1.00 87.00 93 PRO A C 1
ATOM 727 O O . PRO A 1 93 ? 12.130 5.782 -16.577 1.00 87.00 93 PRO A O 1
ATOM 730 N N . LEU A 1 94 ? 12.539 6.660 -18.598 1.00 84.94 94 LEU A N 1
ATOM 731 C CA . LEU A 1 94 ? 12.016 7.994 -18.255 1.00 84.94 94 LEU A CA 1
ATOM 732 C C . LEU A 1 94 ? 10.547 7.971 -17.796 1.00 84.94 94 LEU A C 1
ATOM 734 O O . LEU A 1 94 ? 10.177 8.758 -16.931 1.00 84.94 94 LEU A O 1
ATOM 738 N N . TRP A 1 95 ? 9.703 7.081 -18.333 1.00 85.69 95 TRP A N 1
ATOM 739 C CA . TRP A 1 95 ? 8.317 6.945 -17.871 1.00 85.69 95 TRP A CA 1
ATOM 740 C C . TRP A 1 95 ? 8.264 6.373 -16.455 1.00 85.69 95 TRP A C 1
ATOM 742 O O . TRP A 1 95 ? 7.531 6.886 -15.611 1.00 85.69 95 TRP A O 1
ATOM 752 N N . VAL A 1 96 ? 9.067 5.342 -16.177 1.00 82.75 96 VAL A N 1
ATOM 753 C CA . VAL A 1 96 ? 9.179 4.750 -14.837 1.00 82.75 96 VAL A CA 1
ATOM 754 C C . VAL A 1 96 ? 9.664 5.794 -13.829 1.00 82.75 96 VAL A C 1
ATOM 756 O O . VAL A 1 96 ? 9.070 5.912 -12.756 1.00 82.75 96 VAL A O 1
ATOM 759 N N . ASN A 1 97 ? 10.663 6.600 -14.194 1.00 79.38 97 ASN A N 1
ATOM 760 C CA . ASN A 1 97 ? 11.185 7.678 -13.352 1.00 79.38 97 ASN A CA 1
ATOM 761 C C . ASN A 1 97 ? 10.122 8.754 -13.095 1.00 79.38 97 ASN A C 1
ATOM 763 O O . ASN A 1 97 ? 9.800 9.011 -11.937 1.00 79.38 97 ASN A O 1
ATOM 767 N N . LYS A 1 98 ? 9.486 9.295 -14.148 1.00 80.62 98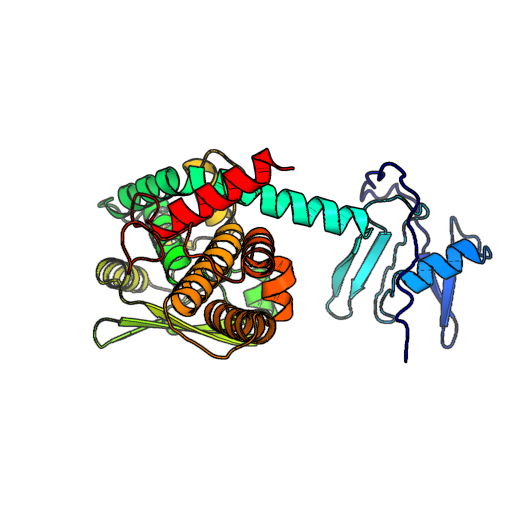 LYS A N 1
ATOM 768 C CA . LYS A 1 98 ? 8.413 10.300 -14.016 1.00 80.62 98 LYS A CA 1
ATOM 769 C C . LYS A 1 98 ? 7.236 9.793 -13.179 1.00 80.62 98 LYS A C 1
ATOM 771 O O . LYS A 1 98 ? 6.699 10.521 -12.351 1.00 80.62 98 LYS A O 1
ATOM 776 N N . ARG A 1 99 ? 6.822 8.532 -13.356 1.00 79.69 99 ARG A N 1
ATOM 777 C CA . ARG A 1 99 ? 5.746 7.923 -12.550 1.00 79.69 99 ARG A CA 1
ATOM 778 C C . ARG A 1 99 ? 6.162 7.707 -11.099 1.00 79.69 99 ARG A C 1
ATOM 780 O O . ARG A 1 99 ? 5.318 7.841 -10.216 1.00 79.69 99 ARG A O 1
ATOM 787 N N . SER A 1 100 ? 7.428 7.380 -10.854 1.00 73.00 100 SER A N 1
ATOM 788 C CA . SER A 1 100 ? 7.964 7.220 -9.500 1.00 73.00 100 SER A CA 1
ATOM 789 C C . SER A 1 100 ? 8.058 8.560 -8.773 1.00 73.00 100 SER A C 1
ATOM 791 O O . SER A 1 100 ? 7.642 8.621 -7.622 1.00 73.00 100 SER A O 1
ATOM 793 N N . GLN A 1 101 ? 8.497 9.626 -9.451 1.00 73.81 101 GLN A N 1
ATOM 794 C CA . GLN A 1 101 ? 8.471 11.000 -8.930 1.00 73.81 101 GLN A CA 1
ATOM 795 C C . GLN A 1 101 ? 7.040 11.445 -8.629 1.00 73.81 101 GLN A C 1
ATOM 797 O O . GLN A 1 101 ? 6.730 11.708 -7.476 1.00 73.81 101 GLN A O 1
ATOM 802 N N . LYS A 1 102 ? 6.113 11.328 -9.593 1.00 76.75 102 LYS A N 1
ATOM 803 C CA . LYS A 1 102 ? 4.696 11.678 -9.378 1.00 76.75 102 LYS A CA 1
ATOM 804 C C . LYS A 1 102 ? 4.061 10.930 -8.198 1.00 76.75 102 LYS A C 1
ATOM 806 O O . LYS A 1 102 ? 3.182 11.462 -7.528 1.00 76.75 102 LYS A O 1
ATOM 811 N N . LYS A 1 103 ? 4.464 9.678 -7.946 1.00 74.62 103 LYS A N 1
ATOM 812 C CA . LYS A 1 103 ? 4.025 8.908 -6.769 1.00 74.62 103 LYS A CA 1
ATOM 813 C C . LYS A 1 103 ? 4.524 9.546 -5.466 1.00 74.62 103 LYS A C 1
ATOM 815 O O . LYS A 1 103 ? 3.777 9.569 -4.495 1.00 74.62 103 LYS A O 1
ATOM 820 N N . TYR A 1 104 ? 5.765 10.025 -5.441 1.00 76.19 104 TYR A N 1
ATOM 821 C CA . TYR A 1 104 ? 6.350 10.695 -4.283 1.00 76.19 104 TYR A CA 1
ATOM 822 C C . TYR A 1 104 ? 5.769 12.092 -4.070 1.00 76.19 104 TYR A C 1
ATOM 824 O O . TYR A 1 104 ? 5.352 12.393 -2.955 1.00 76.19 104 TYR A O 1
ATOM 832 N N . ASP A 1 105 ? 5.584 12.864 -5.140 1.00 77.56 105 ASP A N 1
ATOM 833 C CA . ASP A 1 105 ? 4.943 14.181 -5.079 1.00 77.56 105 ASP A CA 1
ATOM 834 C C . ASP A 1 105 ? 3.548 14.082 -4.451 1.00 77.56 105 ASP A C 1
ATOM 836 O O . ASP A 1 105 ? 3.191 14.889 -3.595 1.00 77.56 105 ASP A O 1
ATOM 840 N N . ARG A 1 106 ? 2.801 13.020 -4.802 1.00 86.75 106 ARG A N 1
ATOM 841 C CA . ARG A 1 106 ? 1.457 12.725 -4.279 1.00 86.75 106 ARG A CA 1
ATOM 842 C C . ARG A 1 106 ? 1.404 12.411 -2.782 1.00 86.75 106 ARG A C 1
ATOM 844 O O . ARG A 1 106 ? 0.330 12.534 -2.194 1.00 86.75 106 ARG A O 1
ATOM 851 N N . LEU A 1 107 ? 2.511 12.021 -2.142 1.00 91.00 107 LEU A N 1
ATOM 852 C CA . LEU A 1 107 ? 2.515 11.731 -0.699 1.00 91.00 107 LEU A CA 1
ATOM 853 C C . LEU A 1 107 ? 2.305 12.984 0.147 1.00 91.00 107 LEU A C 1
ATOM 855 O O . LEU A 1 107 ? 1.754 12.878 1.242 1.00 91.00 107 LEU A O 1
ATOM 859 N N . LEU A 1 108 ? 2.699 14.160 -0.353 1.00 91.81 108 LEU A N 1
ATOM 860 C CA . LEU A 1 108 ? 2.429 15.418 0.335 1.00 91.81 108 LEU A CA 1
ATOM 861 C C . LEU A 1 108 ? 0.918 15.678 0.403 1.00 91.81 108 LEU A C 1
ATOM 863 O O . LEU A 1 108 ? 0.401 15.943 1.487 1.00 91.81 108 LEU A O 1
ATOM 867 N N . GLN A 1 109 ? 0.202 15.550 -0.722 1.00 92.31 109 GLN A N 1
ATOM 868 C CA . GLN A 1 109 ? -1.261 15.668 -0.726 1.00 92.31 109 GLN A CA 1
ATOM 869 C C . GLN A 1 109 ? -1.922 14.550 0.093 1.00 92.31 109 GLN A C 1
ATOM 871 O O . GLN A 1 109 ? -2.868 14.822 0.826 1.00 92.31 109 GLN A O 1
ATOM 876 N N . PHE A 1 110 ? -1.395 13.320 0.048 1.00 94.31 110 PHE A N 1
ATOM 877 C CA . PHE A 1 110 ? -1.924 12.216 0.856 1.00 94.31 110 PHE A CA 1
ATOM 878 C C . PHE A 1 110 ? -1.865 12.536 2.354 1.00 94.31 110 PHE A C 1
ATOM 880 O O . PHE A 1 110 ? -2.856 12.375 3.064 1.00 94.31 110 PHE A O 1
ATOM 887 N N . GLY A 1 111 ? -0.736 13.073 2.826 1.00 94.00 111 GLY A N 1
ATOM 888 C CA . GLY A 1 111 ? -0.584 13.510 4.211 1.00 94.00 111 GLY A CA 1
ATOM 889 C C . GLY A 1 111 ? -1.577 14.605 4.623 1.00 94.00 111 GLY A C 1
ATOM 890 O O . GLY A 1 111 ? -2.043 14.597 5.761 1.00 94.00 111 GLY A O 1
ATOM 891 N N . TYR A 1 112 ? -1.953 15.511 3.714 1.00 93.56 112 TYR A N 1
ATOM 892 C CA . TYR A 1 112 ? -3.008 16.502 3.973 1.00 93.56 112 TYR A CA 1
ATOM 893 C C . TYR A 1 112 ? -4.419 15.899 4.008 1.00 93.56 112 TYR A C 1
ATOM 895 O O . TYR A 1 112 ? -5.246 16.368 4.787 1.00 93.56 112 TYR A O 1
ATOM 903 N N . GLY A 1 113 ? -4.686 14.859 3.213 1.00 94.56 113 GLY A N 1
ATOM 904 C CA . GLY A 1 113 ? -5.982 14.171 3.178 1.00 94.56 113 GLY A CA 1
ATOM 905 C C . GLY A 1 113 ? -6.228 13.235 4.369 1.00 94.56 113 GLY A C 1
ATOM 906 O O . GLY A 1 113 ? -7.367 13.077 4.807 1.00 94.56 113 GLY A O 1
ATOM 907 N N . LEU A 1 114 ? -5.168 12.658 4.953 1.00 95.69 114 LEU A N 1
ATOM 908 C CA . LEU A 1 114 ? -5.269 11.678 6.046 1.00 95.69 114 LEU A CA 1
ATOM 909 C C . LEU A 1 114 ? -6.149 12.126 7.232 1.00 95.69 114 LEU A C 1
ATOM 911 O O . LEU A 1 114 ? -6.963 11.322 7.684 1.00 95.69 114 LEU A O 1
ATOM 915 N N . PRO A 1 115 ? -6.052 13.365 7.758 1.00 95.94 115 PRO A N 1
ATOM 916 C CA . PRO A 1 115 ? -6.946 13.824 8.819 1.00 95.94 115 PRO A CA 1
ATOM 917 C C . PRO A 1 115 ? -8.433 13.787 8.447 1.00 95.94 115 PRO A C 1
ATOM 919 O O . PRO A 1 115 ? -9.244 13.417 9.291 1.00 95.94 115 PRO A O 1
ATOM 922 N N . ALA A 1 116 ? -8.799 14.168 7.218 1.00 96.19 116 ALA A N 1
ATOM 923 C CA . ALA A 1 116 ? -10.190 14.137 6.764 1.00 96.19 116 ALA A CA 1
ATOM 924 C C . ALA A 1 116 ? -10.701 12.693 6.688 1.00 96.19 116 ALA A C 1
ATOM 926 O O . ALA A 1 116 ? -11.700 12.363 7.327 1.00 96.19 116 ALA A O 1
ATOM 927 N N . LEU A 1 117 ? -9.930 11.810 6.046 1.00 96.94 117 LEU A N 1
ATOM 928 C CA . LEU A 1 117 ? -10.233 10.382 5.976 1.00 96.94 117 LEU A CA 1
ATOM 929 C C . LEU A 1 117 ? -10.396 9.748 7.358 1.00 96.94 117 LEU A C 1
ATOM 931 O O . LEU A 1 117 ? -11.364 9.037 7.609 1.00 96.94 117 LEU A O 1
ATOM 935 N N . ARG A 1 118 ? -9.477 10.028 8.282 1.00 97.19 118 ARG A N 1
ATOM 936 C CA . ARG A 1 118 ? -9.522 9.499 9.649 1.00 97.19 118 ARG A CA 1
ATOM 937 C C . ARG A 1 118 ? -10.737 9.986 10.433 1.00 97.19 118 ARG A C 1
ATOM 939 O O . ARG A 1 118 ? -11.317 9.210 11.187 1.00 97.19 118 ARG A O 1
ATOM 946 N N . ARG A 1 119 ? -11.144 11.249 10.261 1.00 96.94 119 ARG A N 1
ATOM 947 C CA . ARG A 1 119 ? -12.382 11.765 10.865 1.00 96.94 119 ARG A CA 1
ATOM 948 C C . ARG A 1 119 ? -13.613 11.067 10.295 1.00 96.94 119 ARG A C 1
ATOM 950 O O . ARG A 1 119 ? -14.461 10.672 11.091 1.00 96.94 119 ARG A O 1
ATOM 957 N N . GLN A 1 120 ? -13.664 10.861 8.978 1.00 97.62 120 GLN A N 1
ATOM 958 C CA . GLN A 1 120 ? -14.754 10.136 8.322 1.00 97.62 120 GLN A CA 1
ATOM 959 C C . GLN A 1 120 ? -14.829 8.683 8.807 1.00 97.62 120 GLN A C 1
ATOM 961 O O . GLN A 1 120 ? -15.867 8.250 9.286 1.00 97.62 120 GLN A O 1
ATOM 966 N N . VAL A 1 121 ? -13.702 7.960 8.813 1.00 97.81 121 VAL A N 1
ATOM 967 C CA . VAL A 1 121 ? -13.613 6.601 9.383 1.00 97.81 121 VAL A CA 1
ATOM 968 C C . VAL A 1 121 ? -14.099 6.585 10.828 1.00 97.81 121 VAL A C 1
ATOM 970 O O . VAL A 1 121 ? -14.922 5.757 11.193 1.00 97.81 121 VAL A O 1
ATOM 973 N N . SER A 1 122 ? -13.635 7.509 11.669 1.00 96.81 122 SER A N 1
ATOM 974 C CA . SER A 1 122 ? -14.091 7.577 13.056 1.00 96.81 122 SER A CA 1
ATOM 975 C C . SER A 1 122 ? -15.587 7.874 13.181 1.00 96.81 122 SER A C 1
ATOM 977 O O . SER A 1 122 ? -16.189 7.407 14.144 1.00 96.81 122 SER A O 1
ATOM 979 N N . HIS A 1 123 ? -16.171 8.659 12.272 1.00 97.00 123 HIS A N 1
ATOM 980 C CA . HIS A 1 123 ? -17.609 8.918 12.213 1.00 97.00 123 HIS A CA 1
ATOM 981 C C . HIS A 1 123 ? -18.383 7.645 11.854 1.00 97.00 123 HIS A C 1
ATOM 983 O O . HIS A 1 123 ? -19.199 7.207 12.660 1.00 97.00 123 HIS A O 1
ATOM 989 N N . ASP A 1 124 ? -18.039 6.991 10.745 1.00 97.75 124 ASP A N 1
ATOM 990 C CA . ASP A 1 124 ? -18.729 5.783 10.271 1.00 97.75 124 ASP A CA 1
ATOM 991 C C . ASP A 1 124 ? -18.558 4.593 11.234 1.00 97.75 124 ASP A C 1
ATOM 993 O O . ASP A 1 124 ? -19.442 3.754 11.378 1.00 97.75 124 ASP A O 1
ATOM 997 N N . LEU A 1 125 ? -17.452 4.533 11.985 1.00 97.12 125 LEU A N 1
ATOM 998 C CA . LEU A 1 125 ? -17.265 3.538 13.049 1.00 97.12 125 LEU A CA 1
ATOM 999 C C . LEU A 1 125 ? -18.206 3.723 14.253 1.00 97.12 125 LEU A C 1
ATOM 1001 O O . LEU A 1 125 ? -18.379 2.772 15.018 1.00 97.12 125 LEU A O 1
ATOM 1005 N N . ARG A 1 126 ? -18.768 4.922 14.455 1.00 95.69 126 ARG A N 1
ATOM 1006 C CA . ARG A 1 126 ? -19.731 5.218 15.532 1.00 95.69 126 ARG A CA 1
ATOM 1007 C C . ARG A 1 126 ? -21.182 4.997 15.119 1.00 95.69 126 ARG A C 1
ATOM 1009 O O . ARG A 1 126 ? -22.049 5.100 15.984 1.00 95.69 126 ARG A O 1
ATOM 1016 N N . ASP A 1 127 ? -21.437 4.709 13.846 1.00 95.00 127 ASP A N 1
ATOM 1017 C CA . ASP A 1 127 ? -22.775 4.378 13.370 1.00 95.00 127 ASP A CA 1
ATOM 1018 C C . ASP A 1 127 ? -23.340 3.206 14.188 1.00 95.00 127 ASP A C 1
ATOM 1020 O O . ASP A 1 127 ? -22.613 2.266 14.524 1.00 95.00 127 ASP A O 1
ATOM 1024 N N . LYS A 1 128 ? -24.616 3.275 14.567 1.00 93.25 128 LYS A N 1
ATOM 1025 C CA . LYS A 1 128 ? -25.284 2.196 15.302 1.00 93.25 128 LYS A CA 1
ATOM 1026 C C . LYS A 1 128 ? -25.641 1.048 14.363 1.00 93.25 128 LYS A C 1
ATOM 1028 O O . LYS A 1 128 ? -25.555 -0.108 14.774 1.00 93.25 128 LYS A O 1
ATOM 1033 N N . GLU A 1 129 ? -25.955 1.351 13.108 1.00 92.50 129 GLU A N 1
ATOM 1034 C CA . GLU A 1 129 ? -26.318 0.356 12.109 1.00 92.50 129 GLU A CA 1
ATOM 1035 C C . GLU A 1 129 ? -25.091 -0.391 11.573 1.00 92.50 129 GLU A C 1
ATOM 1037 O O . GLU A 1 129 ? -23.972 0.128 11.517 1.00 92.50 129 GLU A O 1
ATOM 1042 N N . TRP A 1 130 ? -25.285 -1.651 11.174 1.00 94.25 130 TRP A N 1
ATOM 1043 C CA . TRP A 1 130 ? -24.244 -2.470 10.550 1.00 94.25 130 TRP A CA 1
ATOM 1044 C C . TRP A 1 130 ? -24.340 -2.411 9.021 1.00 94.25 130 TRP A C 1
ATOM 1046 O O . TRP A 1 130 ? -24.737 -3.371 8.360 1.00 94.25 130 TRP A O 1
ATOM 1056 N N . ASN A 1 131 ? -23.992 -1.255 8.457 1.00 95.06 131 ASN A N 1
ATOM 1057 C CA . ASN A 1 131 ? -24.085 -0.993 7.021 1.00 95.06 131 ASN A CA 1
ATOM 1058 C C . ASN A 1 131 ? -22.739 -1.129 6.280 1.00 95.06 131 ASN A C 1
ATOM 1060 O O . ASN A 1 131 ? -21.674 -1.347 6.867 1.00 95.06 131 ASN A O 1
ATOM 1064 N N . GLU A 1 132 ? -22.796 -0.987 4.952 1.00 97.12 132 GLU A N 1
ATOM 1065 C CA . GLU A 1 132 ? -21.636 -1.057 4.056 1.00 97.12 132 GLU A CA 1
ATOM 1066 C C . GLU A 1 132 ? -20.503 -0.111 4.482 1.00 97.12 132 GLU A C 1
ATOM 1068 O O . GLU A 1 132 ? -19.346 -0.535 4.581 1.00 97.12 132 GLU A O 1
ATOM 1073 N N . ARG A 1 133 ? -20.826 1.159 4.769 1.00 97.50 133 ARG A N 1
ATOM 1074 C CA . ARG A 1 133 ? -19.832 2.182 5.119 1.00 97.50 133 ARG A CA 1
ATOM 1075 C C . ARG A 1 133 ? -19.103 1.842 6.406 1.00 97.50 133 ARG A C 1
ATOM 1077 O O . ARG A 1 133 ? -17.875 1.919 6.433 1.00 97.50 133 ARG A O 1
ATOM 1084 N N . LYS A 1 134 ? -19.818 1.382 7.435 1.00 98.00 134 LYS A N 1
ATOM 1085 C CA . LYS A 1 134 ? -19.200 0.947 8.691 1.00 98.00 134 LYS A CA 1
ATOM 1086 C C . LYS A 1 134 ? -18.207 -0.189 8.463 1.00 98.00 134 LYS A C 1
ATOM 1088 O O . LYS A 1 134 ? -17.079 -0.125 8.951 1.00 98.00 134 LYS A O 1
ATOM 1093 N N . VAL A 1 135 ? -18.561 -1.197 7.664 1.00 98.19 135 VAL A N 1
ATOM 1094 C CA . VAL A 1 135 ? -17.659 -2.326 7.367 1.00 98.19 135 VAL A CA 1
ATOM 1095 C C . VAL A 1 135 ? -16.430 -1.882 6.566 1.00 98.19 135 VAL A C 1
ATOM 1097 O O . VAL A 1 135 ? -15.314 -2.327 6.858 1.00 98.19 135 VAL A O 1
ATOM 1100 N N . ILE A 1 136 ? -16.588 -0.960 5.611 1.00 98.31 136 ILE A N 1
ATOM 1101 C CA . ILE A 1 136 ? -15.455 -0.351 4.895 1.00 98.31 136 ILE A CA 1
ATOM 1102 C C . ILE A 1 136 ? -14.561 0.443 5.862 1.00 98.31 136 ILE A C 1
ATOM 1104 O O . ILE A 1 136 ? -13.337 0.302 5.812 1.00 98.31 136 ILE A O 1
ATOM 1108 N N . ALA A 1 137 ? -15.139 1.213 6.786 1.00 98.25 137 ALA A N 1
ATOM 1109 C CA . ALA A 1 137 ? -14.398 1.968 7.793 1.00 98.25 137 ALA A CA 1
ATOM 1110 C C . ALA A 1 137 ? -13.595 1.047 8.737 1.00 98.25 137 ALA A C 1
ATOM 1112 O O . ALA A 1 137 ? -12.428 1.332 9.027 1.00 98.25 137 ALA A O 1
ATOM 1113 N N . ILE A 1 138 ? -14.151 -0.106 9.142 1.00 98.31 138 ILE A N 1
ATOM 1114 C CA . ILE A 1 138 ? -13.416 -1.145 9.893 1.00 98.31 138 ILE A CA 1
ATOM 1115 C C . ILE A 1 138 ? -12.230 -1.657 9.064 1.00 98.31 138 ILE A C 1
ATOM 1117 O O . ILE A 1 138 ? -11.113 -1.764 9.580 1.00 98.31 138 ILE A O 1
ATOM 1121 N N . ALA A 1 139 ? -12.437 -1.939 7.774 1.00 98.06 139 ALA A N 1
ATOM 1122 C CA . ALA A 1 139 ? -11.372 -2.402 6.890 1.00 98.06 139 ALA A CA 1
ATOM 1123 C C . ALA A 1 139 ? -10.262 -1.351 6.710 1.00 98.06 139 ALA A C 1
ATOM 1125 O O . ALA A 1 139 ? -9.081 -1.696 6.743 1.00 98.06 139 ALA A O 1
ATOM 1126 N N . ILE A 1 140 ? -10.600 -0.067 6.583 1.00 97.38 140 ILE A N 1
ATOM 1127 C CA . ILE A 1 140 ? -9.608 1.017 6.495 1.00 97.38 140 ILE A CA 1
ATOM 1128 C C . ILE A 1 140 ? -8.848 1.168 7.812 1.00 97.38 140 ILE A C 1
ATOM 1130 O O . ILE A 1 140 ? -7.623 1.295 7.802 1.00 97.38 140 ILE A O 1
ATOM 1134 N N . ARG A 1 141 ? -9.525 1.064 8.959 1.00 96.75 141 ARG A N 1
ATOM 1135 C CA . ARG A 1 141 ? -8.837 1.068 10.254 1.00 96.75 141 ARG A CA 1
ATOM 1136 C C . ARG A 1 141 ? -7.879 -0.119 10.383 1.00 96.75 141 ARG A C 1
ATOM 1138 O O . ARG A 1 141 ? -6.756 0.049 10.857 1.00 96.75 141 ARG A O 1
ATOM 1145 N N . LEU A 1 142 ? -8.268 -1.302 9.902 1.00 97.06 142 LEU A N 1
ATOM 1146 C CA . LEU A 1 142 ? -7.369 -2.454 9.840 1.00 97.06 142 LEU A CA 1
ATOM 1147 C C . LEU A 1 142 ? -6.181 -2.205 8.899 1.00 97.06 142 LEU A C 1
ATOM 1149 O O . LEU A 1 142 ? -5.051 -2.581 9.223 1.00 97.06 142 LEU A O 1
ATOM 1153 N N . LEU A 1 143 ? -6.417 -1.564 7.752 1.00 96.00 143 LEU A N 1
ATOM 1154 C CA . LEU A 1 143 ? -5.381 -1.178 6.797 1.00 96.00 143 LEU A CA 1
ATOM 1155 C C . LEU A 1 143 ? -4.354 -0.233 7.429 1.00 96.00 143 LEU A C 1
ATOM 1157 O O . LEU A 1 143 ? -3.162 -0.462 7.255 1.00 96.00 143 LEU A O 1
ATOM 1161 N N . GLU A 1 144 ? -4.784 0.773 8.191 1.00 93.31 144 GLU A N 1
ATOM 1162 C CA . GLU A 1 144 ? -3.879 1.690 8.900 1.00 93.31 144 GLU A CA 1
ATOM 1163 C C . GLU A 1 144 ? -3.078 1.004 10.010 1.00 93.31 144 GLU A C 1
ATOM 1165 O O . GLU A 1 144 ? -1.925 1.346 10.252 1.00 93.31 144 GLU A O 1
ATOM 1170 N N . CYS A 1 145 ? -3.653 0.015 10.697 1.00 92.44 145 CYS A N 1
ATOM 1171 C CA . CYS A 1 145 ? -2.926 -0.692 11.751 1.00 92.44 145 CYS A CA 1
ATOM 1172 C C . CYS A 1 145 ? -1.930 -1.728 11.208 1.00 92.44 145 CYS A C 1
ATOM 1174 O O . CYS A 1 145 ? -0.925 -2.010 11.858 1.00 92.44 145 CYS A O 1
ATOM 1176 N N . SER A 1 146 ? -2.215 -2.324 10.048 1.00 93.50 146 SER A N 1
ATOM 1177 C CA . SER A 1 146 ? -1.480 -3.490 9.532 1.00 93.50 146 SER A CA 1
ATOM 1178 C C . SER A 1 146 ? -0.665 -3.219 8.270 1.00 93.50 146 SER A C 1
ATOM 1180 O O . SER A 1 146 ? 0.231 -3.991 7.933 1.00 93.50 146 SER A O 1
ATOM 1182 N N . HIS A 1 147 ? -1.002 -2.162 7.531 1.00 94.06 147 HIS A N 1
ATOM 1183 C CA . HIS A 1 147 ? -0.445 -1.816 6.226 1.00 94.06 147 HIS A CA 1
ATOM 1184 C C . HIS A 1 147 ? -0.448 -2.973 5.221 1.00 94.06 147 HIS A C 1
ATOM 1186 O O . HIS A 1 147 ? 0.378 -3.004 4.306 1.00 94.06 147 HIS A O 1
ATOM 1192 N N . ILE A 1 148 ? -1.355 -3.946 5.349 1.00 94.00 148 ILE A N 1
ATOM 1193 C CA . ILE A 1 148 ? -1.450 -5.070 4.411 1.00 94.00 148 ILE A CA 1
ATOM 1194 C C . ILE A 1 148 ? -1.888 -4.595 3.022 1.00 94.00 148 ILE A C 1
ATOM 1196 O O . ILE A 1 148 ? -2.340 -3.473 2.810 1.00 94.00 148 ILE A O 1
ATOM 1200 N N . ARG A 1 149 ? -1.719 -5.448 2.013 1.00 94.31 149 ARG A N 1
ATOM 1201 C CA . ARG A 1 149 ? -2.169 -5.117 0.655 1.00 94.31 149 ARG A CA 1
ATOM 1202 C C . ARG A 1 149 ? -3.701 -5.133 0.588 1.00 94.31 149 ARG A C 1
ATOM 1204 O O . ARG A 1 149 ? -4.287 -6.004 1.218 1.00 94.31 149 ARG A O 1
ATOM 1211 N N . PRO A 1 150 ? -4.343 -4.292 -0.244 1.00 92.62 150 PRO A N 1
ATOM 1212 C CA . PRO A 1 150 ? -5.806 -4.245 -0.356 1.00 92.62 150 PRO A CA 1
ATOM 1213 C C . PRO A 1 150 ? -6.490 -5.567 -0.755 1.00 92.62 150 PRO A C 1
ATOM 1215 O O . PRO A 1 150 ? -7.661 -5.757 -0.444 1.00 92.62 150 PRO A O 1
ATOM 1218 N N . GLY A 1 151 ? -5.784 -6.492 -1.413 1.00 89.94 151 GLY A N 1
ATOM 1219 C CA . GLY A 1 151 ? -6.359 -7.752 -1.903 1.00 89.94 151 GLY A CA 1
ATOM 1220 C C . GLY A 1 151 ? -7.083 -7.607 -3.247 1.00 89.94 151 GLY A C 1
ATOM 1221 O O . GLY A 1 151 ? -7.441 -6.505 -3.669 1.00 89.94 151 GLY A O 1
ATOM 1222 N N . ASN A 1 152 ? -7.224 -8.725 -3.958 1.00 85.62 152 ASN A N 1
ATOM 1223 C CA . ASN A 1 152 ? -7.964 -8.820 -5.216 1.00 85.62 152 ASN A CA 1
ATOM 1224 C C . ASN A 1 152 ? -8.620 -10.218 -5.282 1.00 85.62 152 ASN A C 1
ATOM 1226 O O . ASN A 1 152 ? -7.877 -11.201 -5.214 1.00 85.62 152 ASN A O 1
ATOM 1230 N N . PRO A 1 153 ? -9.954 -10.320 -5.442 1.00 85.06 153 PRO A N 1
ATOM 1231 C CA . PRO A 1 153 ? -10.664 -11.600 -5.530 1.00 85.06 153 PRO A CA 1
ATOM 1232 C C . PRO A 1 153 ? -10.164 -12.545 -6.634 1.00 85.06 153 PRO A C 1
ATOM 1234 O O . PRO A 1 153 ? -10.114 -13.754 -6.435 1.00 85.06 153 PRO A O 1
ATOM 1237 N N . GLU A 1 154 ? -9.752 -12.031 -7.794 1.00 83.62 154 GLU A N 1
ATOM 1238 C CA . GLU A 1 154 ? -9.173 -12.855 -8.866 1.00 83.62 154 GLU A CA 1
ATOM 1239 C C . GLU A 1 154 ? -7.829 -13.455 -8.443 1.00 83.62 154 GLU A C 1
ATOM 1241 O O . GLU A 1 154 ? -7.513 -14.605 -8.748 1.00 83.62 154 GLU A O 1
ATOM 1246 N N . TYR A 1 155 ? -7.035 -12.670 -7.711 1.00 81.62 155 TYR A N 1
ATOM 1247 C CA . TYR A 1 155 ? -5.735 -13.096 -7.203 1.00 81.62 155 TYR A CA 1
ATOM 1248 C C . TYR A 1 155 ? -5.887 -14.121 -6.073 1.00 81.62 155 TYR A C 1
ATOM 1250 O O . TYR A 1 155 ? -5.103 -15.067 -6.002 1.00 81.62 155 TYR A O 1
ATOM 1258 N N . GLU A 1 156 ? -6.912 -13.965 -5.231 1.00 86.69 156 GLU A N 1
ATOM 1259 C CA . GLU A 1 156 ? -7.321 -14.965 -4.242 1.00 86.69 156 GLU A CA 1
ATOM 1260 C C . GLU A 1 156 ? -7.680 -16.284 -4.932 1.00 86.69 156 GLU A C 1
ATOM 1262 O O . GLU A 1 156 ? -7.065 -17.304 -4.632 1.00 86.69 156 GLU A O 1
ATOM 1267 N N . LYS A 1 157 ? -8.618 -16.258 -5.890 1.00 86.81 157 LYS A N 1
ATOM 1268 C CA . LYS A 1 157 ? -9.092 -17.456 -6.601 1.00 86.81 157 LYS A CA 1
ATOM 1269 C C . LYS A 1 157 ? -7.966 -18.198 -7.319 1.00 86.81 157 LYS A C 1
ATOM 1271 O O . LYS A 1 157 ? -7.930 -19.419 -7.289 1.00 86.81 157 LYS A O 1
ATOM 1276 N N . ARG A 1 158 ? -7.051 -17.469 -7.967 1.00 86.12 158 ARG A N 1
ATOM 1277 C CA . ARG A 1 158 ? -5.985 -18.074 -8.780 1.00 86.12 158 ARG A CA 1
ATOM 1278 C C . ARG A 1 158 ? -4.779 -18.545 -7.968 1.00 86.12 158 ARG A C 1
ATOM 1280 O O . ARG A 1 158 ? -4.122 -19.497 -8.370 1.00 86.12 158 ARG A O 1
ATOM 1287 N N . TYR A 1 159 ? -4.431 -17.850 -6.885 1.00 86.25 159 TYR A N 1
ATOM 1288 C CA . TYR A 1 159 ? -3.158 -18.068 -6.183 1.00 86.25 159 TYR A CA 1
ATOM 1289 C C . TYR A 1 159 ? -3.308 -18.397 -4.698 1.00 86.25 159 TYR A C 1
ATOM 1291 O O . TYR A 1 159 ? -2.292 -18.446 -4.001 1.00 86.25 159 TYR A O 1
ATOM 1299 N N . HIS A 1 160 ? -4.537 -18.540 -4.189 1.00 90.38 160 HIS A N 1
ATOM 1300 C CA . HIS A 1 160 ? -4.823 -18.690 -2.756 1.00 90.38 160 HIS A CA 1
ATOM 1301 C C . HIS A 1 160 ? -4.033 -17.678 -1.912 1.00 90.38 160 HIS A C 1
ATOM 1303 O O . HIS A 1 160 ? -3.384 -18.009 -0.920 1.00 90.38 160 HIS A O 1
ATOM 1309 N N . SER A 1 161 ? -4.002 -16.438 -2.405 1.00 92.50 161 SER A N 1
ATOM 1310 C CA . SER A 1 161 ? -3.227 -15.334 -1.851 1.00 92.50 161 SER A CA 1
ATOM 1311 C C . SER A 1 161 ? -4.171 -14.217 -1.435 1.00 92.50 161 SER A C 1
ATOM 1313 O O . SER A 1 161 ? -4.941 -13.715 -2.252 1.00 92.50 161 SER A O 1
ATOM 1315 N N . PHE A 1 162 ? -4.067 -13.789 -0.186 1.00 95.31 162 PHE A N 1
ATOM 1316 C CA . PHE A 1 162 ? -5.025 -12.897 0.447 1.00 95.31 162 PHE A CA 1
ATOM 1317 C C . PHE A 1 162 ? -4.459 -11.484 0.657 1.00 95.31 162 PHE A C 1
ATOM 1319 O O . PHE A 1 162 ? -3.246 -11.245 0.693 1.00 95.31 162 PHE A O 1
ATOM 1326 N N . GLY A 1 163 ? -5.369 -10.523 0.782 1.00 95.19 163 GLY A N 1
ATOM 1327 C CA . GLY A 1 163 ? -5.139 -9.170 1.277 1.00 95.19 163 GLY A CA 1
ATOM 1328 C C . GLY A 1 163 ? -6.398 -8.662 1.978 1.00 95.19 163 GLY A C 1
ATOM 1329 O O . GLY A 1 163 ? -7.337 -9.425 2.160 1.00 95.19 163 GLY A O 1
ATOM 1330 N N . LEU A 1 164 ? -6.428 -7.382 2.342 1.00 97.00 164 LEU A N 1
ATOM 1331 C CA . LEU A 1 164 ? -7.461 -6.760 3.176 1.00 97.00 164 LEU A CA 1
ATOM 1332 C C . LEU A 1 164 ? -8.897 -7.181 2.819 1.00 97.00 164 LEU A C 1
ATOM 1334 O O . LEU A 1 164 ? -9.574 -7.787 3.638 1.00 97.00 164 LEU A O 1
ATOM 1338 N N . SER A 1 165 ? -9.339 -6.901 1.591 1.00 96.25 165 SER A N 1
ATOM 1339 C CA . SER A 1 165 ? -10.714 -7.167 1.129 1.00 96.25 165 SER A CA 1
ATOM 1340 C C . SER A 1 165 ? -11.038 -8.650 0.922 1.00 96.25 165 SER A C 1
ATOM 1342 O O . SER A 1 165 ? -12.192 -9.004 0.706 1.00 96.25 165 SER A O 1
ATOM 1344 N N . THR A 1 166 ? -10.033 -9.523 0.975 1.00 96.44 166 THR A N 1
ATOM 1345 C CA . THR A 1 166 ? -10.186 -10.974 0.807 1.00 96.44 166 THR A CA 1
ATOM 1346 C C . THR A 1 166 ? -9.814 -11.730 2.081 1.00 96.44 166 THR A C 1
ATOM 1348 O O . THR A 1 166 ? -9.615 -12.940 2.030 1.00 96.44 166 THR A O 1
ATOM 1351 N N . LEU A 1 167 ? -9.642 -11.041 3.216 1.00 97.38 167 LEU A N 1
ATOM 1352 C CA . LEU A 1 167 ? -9.421 -11.706 4.495 1.00 97.38 167 LEU A CA 1
ATOM 1353 C C . LEU A 1 167 ? -10.622 -12.587 4.851 1.00 97.38 167 LEU A C 1
ATOM 1355 O O . LEU A 1 167 ? -11.744 -12.383 4.382 1.00 97.38 167 LEU A O 1
ATOM 1359 N N . ARG A 1 168 ? -10.352 -13.575 5.695 1.00 97.06 168 ARG A N 1
ATOM 1360 C CA . ARG A 1 168 ? -11.290 -14.602 6.136 1.00 97.06 168 ARG A CA 1
ATOM 1361 C C . ARG A 1 168 ? -11.201 -14.733 7.647 1.00 97.06 168 ARG A C 1
ATOM 1363 O O . ARG A 1 168 ? -10.216 -14.277 8.230 1.00 97.06 168 ARG A O 1
ATOM 1370 N N . ASP A 1 169 ? -12.211 -15.330 8.257 1.00 96.69 169 ASP A N 1
ATOM 1371 C CA . ASP A 1 169 ? -12.309 -15.406 9.718 1.00 96.69 169 ASP A CA 1
ATOM 1372 C C . ASP A 1 169 ? -11.211 -16.284 10.332 1.00 96.69 169 ASP A C 1
ATOM 1374 O O . ASP A 1 169 ? -10.674 -15.959 11.391 1.00 96.69 169 ASP A O 1
ATOM 1378 N N . ASP A 1 170 ? -10.815 -17.344 9.623 1.00 96.25 170 ASP A N 1
ATOM 1379 C CA . ASP A 1 170 ? -9.714 -18.250 9.975 1.00 96.25 170 ASP A CA 1
ATOM 1380 C C . ASP A 1 170 ? -8.333 -17.569 9.963 1.00 96.25 170 ASP A C 1
ATOM 1382 O O . ASP A 1 170 ? -7.424 -17.985 10.681 1.00 96.25 170 ASP A O 1
ATOM 1386 N N . HIS A 1 171 ? -8.176 -16.466 9.227 1.00 97.69 171 HIS A N 1
ATOM 1387 C CA . HIS A 1 171 ? -6.959 -15.656 9.247 1.00 97.69 171 HIS A CA 1
ATOM 1388 C C . HIS A 1 171 ? -6.812 -14.808 10.519 1.00 97.69 171 HIS A C 1
ATOM 1390 O O . HIS A 1 171 ? -5.775 -14.160 10.693 1.00 97.69 171 HIS A O 1
ATOM 1396 N N . VAL A 1 172 ? -7.828 -14.759 11.390 1.00 97.75 172 VAL A N 1
ATOM 1397 C CA . VAL A 1 172 ? -7.877 -13.866 12.552 1.00 97.75 172 VAL A CA 1
ATOM 1398 C C . VAL A 1 172 ? -7.872 -14.652 13.862 1.00 97.75 172 VAL A C 1
ATOM 1400 O O . VAL A 1 172 ? -8.874 -15.240 14.272 1.00 97.75 172 VAL A O 1
ATOM 1403 N N . LYS A 1 173 ? -6.769 -14.552 14.611 1.00 97.50 173 LYS A N 1
ATOM 1404 C CA . LYS A 1 173 ? -6.676 -15.054 15.989 1.00 97.50 173 LYS A CA 1
ATOM 1405 C C . LYS A 1 173 ? -6.758 -13.897 16.981 1.00 97.50 173 LYS A C 1
ATOM 1407 O O . LYS A 1 173 ? -5.980 -12.950 16.891 1.00 97.50 173 LYS A O 1
ATOM 1412 N N . ILE A 1 174 ? -7.676 -13.968 17.943 1.00 96.62 174 ILE A N 1
ATOM 1413 C CA . ILE A 1 174 ? -7.847 -12.952 18.993 1.00 96.62 174 ILE A CA 1
ATOM 1414 C C . ILE A 1 174 ? -7.579 -13.607 20.347 1.00 96.62 174 ILE A C 1
ATOM 1416 O O . ILE A 1 174 ? -8.180 -14.626 20.661 1.00 96.62 174 ILE A O 1
ATOM 1420 N N . GLY A 1 175 ? -6.694 -13.017 21.148 1.00 92.50 175 GLY A N 1
ATOM 1421 C CA . GLY A 1 175 ? -6.355 -13.507 22.486 1.00 92.50 175 GLY A CA 1
ATOM 1422 C C . GLY A 1 175 ? -5.366 -12.579 23.192 1.00 92.50 175 GLY A C 1
ATOM 1423 O O . GLY A 1 175 ? -4.672 -11.803 22.539 1.00 92.50 175 GLY A O 1
ATOM 1424 N N . ASN A 1 176 ? -5.298 -12.633 24.525 1.00 90.44 176 ASN A N 1
ATOM 1425 C CA . ASN A 1 176 ? -4.341 -11.869 25.346 1.00 90.44 176 ASN A CA 1
ATOM 1426 C C . ASN A 1 176 ? -4.314 -10.359 25.020 1.00 90.44 176 ASN A C 1
ATOM 1428 O O . ASN A 1 176 ? -3.251 -9.757 24.861 1.00 90.44 176 ASN A O 1
ATOM 1432 N N . GLY A 1 177 ? -5.491 -9.754 24.815 1.00 90.12 177 GLY A N 1
ATOM 1433 C CA . GLY A 1 177 ? -5.627 -8.326 24.494 1.00 90.12 177 GLY A CA 1
ATOM 1434 C C . GLY A 1 177 ? -5.075 -7.898 23.124 1.00 90.12 177 GLY A C 1
ATOM 1435 O O . GLY A 1 177 ? -4.970 -6.698 22.863 1.00 90.12 177 GLY A O 1
ATOM 1436 N N . LYS A 1 178 ? -4.721 -8.844 22.244 1.00 95.12 178 LYS A N 1
ATOM 1437 C CA . LYS A 1 178 ? -4.226 -8.585 20.886 1.00 95.12 178 LYS A CA 1
ATOM 1438 C C . LYS A 1 178 ? -4.981 -9.403 19.838 1.00 95.12 178 LYS A C 1
ATOM 1440 O O . LYS A 1 178 ? -5.579 -10.437 20.128 1.00 95.12 178 LYS A O 1
ATOM 1445 N N . MET A 1 179 ? -4.912 -8.938 18.599 1.00 96.56 179 MET A N 1
ATOM 1446 C CA . MET A 1 179 ? -5.320 -9.685 17.415 1.00 96.56 179 MET A CA 1
ATOM 1447 C C . MET A 1 179 ? -4.096 -9.962 16.552 1.00 96.56 179 MET A C 1
ATOM 1449 O O . MET A 1 179 ? -3.280 -9.070 16.322 1.00 96.56 179 MET A O 1
ATOM 1453 N N . THR A 1 180 ? -3.981 -11.188 16.062 1.00 97.06 180 THR A N 1
ATOM 1454 C CA . THR A 1 180 ? -2.964 -11.599 15.100 1.00 97.06 180 THR A CA 1
ATOM 1455 C C . THR A 1 180 ? -3.650 -11.995 13.802 1.00 97.06 180 THR A C 1
ATOM 1457 O O . THR A 1 180 ? -4.512 -12.872 13.792 1.00 97.06 180 THR A O 1
ATOM 1460 N N . LEU A 1 181 ? -3.261 -11.333 12.716 1.00 96.94 181 LEU A N 1
ATOM 1461 C CA . LEU A 1 181 ? -3.604 -11.732 11.358 1.00 96.94 181 LEU A CA 1
ATOM 1462 C C . LEU A 1 181 ? -2.514 -12.665 10.843 1.00 96.94 181 LEU A C 1
ATOM 1464 O O . LEU A 1 181 ? -1.355 -12.249 10.830 1.00 96.94 181 LEU A O 1
ATOM 1468 N N . THR A 1 182 ? -2.880 -13.854 10.375 1.00 96.62 182 THR A N 1
ATOM 1469 C CA . THR A 1 182 ? -1.954 -14.792 9.726 1.00 96.62 182 THR A CA 1
ATOM 1470 C C . THR A 1 182 ? -2.562 -15.277 8.420 1.00 96.62 182 THR A C 1
ATOM 1472 O O . THR A 1 182 ? -3.626 -15.883 8.423 1.00 96.62 182 THR A O 1
ATOM 1475 N N . PHE A 1 183 ? -1.907 -15.001 7.292 1.00 95.31 183 PHE A N 1
ATOM 1476 C CA . PHE A 1 183 ? -2.417 -15.390 5.975 1.00 95.31 183 PHE A CA 1
ATOM 1477 C C . PHE A 1 183 ? -1.307 -15.485 4.929 1.00 95.31 183 PHE A C 1
ATOM 1479 O O . PHE A 1 183 ? -0.258 -14.842 5.028 1.00 95.31 183 PHE A O 1
ATOM 1486 N N . ARG A 1 184 ? -1.562 -16.251 3.867 1.00 94.75 184 ARG A N 1
ATOM 1487 C CA . ARG A 1 184 ? -0.675 -16.324 2.703 1.00 94.75 184 ARG A CA 1
ATOM 1488 C C . ARG A 1 184 ? -0.884 -15.099 1.813 1.00 94.75 184 ARG A C 1
ATOM 1490 O O . ARG A 1 184 ? -1.956 -14.913 1.250 1.00 94.75 184 ARG A O 1
ATOM 1497 N N . GLY A 1 185 ? 0.122 -14.238 1.689 1.00 92.00 185 GLY A N 1
ATOM 1498 C CA . GLY A 1 185 ? 0.057 -13.006 0.902 1.00 92.00 185 GLY A CA 1
ATOM 1499 C C . GLY A 1 185 ? 0.521 -13.159 -0.550 1.00 92.00 185 GLY A C 1
ATOM 1500 O O . GLY A 1 185 ? 0.707 -14.252 -1.082 1.00 92.00 185 GLY A O 1
ATOM 1501 N N . LYS A 1 186 ? 0.754 -12.017 -1.212 1.00 87.25 186 LYS A N 1
ATOM 1502 C CA . LYS A 1 186 ? 1.258 -11.951 -2.597 1.00 87.25 186 LYS A CA 1
ATOM 1503 C C . LYS A 1 186 ? 2.535 -12.792 -2.768 1.00 87.25 186 LYS A C 1
ATOM 1505 O O . LYS A 1 186 ? 3.451 -12.672 -1.960 1.00 87.25 186 LYS A O 1
ATOM 1510 N N . LYS A 1 187 ? 2.618 -13.555 -3.869 1.00 85.25 187 LYS A N 1
ATOM 1511 C CA . LYS A 1 187 ? 3.706 -14.517 -4.162 1.00 85.25 187 LYS A CA 1
ATOM 1512 C C . LYS A 1 187 ? 3.849 -15.628 -3.109 1.00 85.25 187 LYS A C 1
ATOM 1514 O O . LYS A 1 187 ? 4.920 -16.202 -2.973 1.00 85.25 187 LYS A O 1
ATOM 1519 N N . GLY A 1 188 ? 2.791 -15.914 -2.356 1.00 85.88 188 GLY A N 1
ATOM 1520 C CA . GLY A 1 188 ? 2.799 -16.972 -1.356 1.00 85.88 188 GLY A CA 1
ATOM 1521 C C . GLY A 1 188 ? 3.543 -16.639 -0.063 1.00 85.88 188 GLY A C 1
ATOM 1522 O O . GLY A 1 188 ? 3.703 -17.530 0.762 1.00 85.88 188 GLY A O 1
ATOM 1523 N N . ILE A 1 189 ? 3.988 -15.393 0.126 1.00 87.50 189 ILE A N 1
ATOM 1524 C CA . ILE A 1 189 ? 4.740 -14.978 1.315 1.00 87.50 189 ILE A CA 1
ATOM 1525 C C . ILE A 1 189 ? 3.798 -14.950 2.518 1.00 87.50 189 ILE A C 1
ATOM 1527 O O . ILE A 1 189 ? 2.821 -14.194 2.504 1.00 87.50 189 ILE A O 1
ATOM 1531 N N . MET A 1 190 ? 4.115 -15.713 3.564 1.00 92.00 190 MET A N 1
ATOM 1532 C CA . MET A 1 190 ? 3.365 -15.679 4.819 1.00 92.00 190 MET A CA 1
ATOM 1533 C C . MET A 1 190 ? 3.424 -14.287 5.447 1.00 92.00 190 MET A C 1
ATOM 1535 O O . MET A 1 190 ? 4.486 -13.679 5.567 1.00 92.00 190 MET A O 1
ATOM 1539 N N . GLN A 1 191 ? 2.254 -13.757 5.788 1.00 91.88 191 GLN A N 1
ATOM 1540 C CA . GLN A 1 191 ? 2.094 -12.487 6.479 1.00 91.88 191 GLN A CA 1
ATOM 1541 C C . GLN A 1 191 ? 1.615 -12.770 7.893 1.00 91.88 191 GLN A C 1
ATOM 1543 O O . GLN A 1 191 ? 0.639 -13.497 8.070 1.00 91.88 191 GLN A O 1
ATOM 1548 N N . GLN A 1 192 ? 2.271 -12.151 8.871 1.00 92.94 192 GLN A N 1
ATOM 1549 C CA . GLN A 1 192 ? 1.836 -12.153 10.258 1.00 92.94 192 GLN A CA 1
ATOM 1550 C C . GLN A 1 192 ? 1.864 -10.721 10.791 1.00 92.94 192 GLN A C 1
ATOM 1552 O O . GLN A 1 192 ? 2.901 -10.065 10.748 1.00 92.94 192 GLN A O 1
ATOM 1557 N N . GLN A 1 193 ? 0.725 -10.217 11.264 1.00 92.00 193 GLN A N 1
ATOM 1558 C CA . GLN A 1 193 ? 0.601 -8.853 11.789 1.00 92.00 193 GLN A CA 1
ATOM 1559 C C . GLN A 1 193 ? -0.104 -8.885 13.140 1.00 92.00 193 GLN A C 1
ATOM 1561 O O . GLN A 1 193 ? -1.189 -9.448 13.257 1.00 92.00 193 GLN A O 1
ATOM 1566 N N . SER A 1 194 ? 0.510 -8.287 14.163 1.00 92.75 194 SER A N 1
ATOM 1567 C CA . SER A 1 194 ? -0.069 -8.199 15.508 1.00 92.75 194 SER A CA 1
ATOM 1568 C C . SER A 1 194 ? -0.567 -6.788 15.788 1.00 92.75 194 SER A C 1
ATOM 1570 O O . SER A 1 194 ? 0.180 -5.823 15.650 1.00 92.75 194 SER A O 1
ATOM 1572 N N . ILE A 1 195 ? -1.823 -6.675 16.211 1.00 93.69 195 ILE A N 1
ATOM 1573 C CA . ILE A 1 195 ? -2.518 -5.408 16.429 1.00 93.69 195 ILE A CA 1
ATOM 1574 C C . ILE A 1 195 ? -3.067 -5.372 17.855 1.00 93.69 195 ILE A C 1
ATOM 1576 O O . ILE A 1 195 ? -3.726 -6.308 18.312 1.00 93.69 195 ILE A O 1
ATOM 1580 N N . ARG A 1 196 ? -2.799 -4.265 18.553 1.00 93.12 196 ARG A N 1
ATOM 1581 C CA . ARG A 1 196 ? -3.288 -3.970 19.905 1.00 93.12 196 ARG A CA 1
ATOM 1582 C C . ARG A 1 196 ? -4.182 -2.732 19.866 1.00 93.12 196 ARG A C 1
ATOM 1584 O O . ARG A 1 196 ? -3.781 -1.648 20.271 1.00 93.12 196 ARG A O 1
ATOM 1591 N N . ASP A 1 197 ? -5.391 -2.896 19.344 1.00 93.06 197 ASP A N 1
ATOM 1592 C CA . ASP A 1 197 ? -6.424 -1.859 19.350 1.00 93.06 197 ASP A CA 1
ATOM 1593 C C . ASP A 1 197 ? -7.722 -2.482 19.869 1.00 93.06 197 ASP A C 1
ATOM 1595 O O . ASP A 1 197 ? -8.398 -3.217 19.152 1.00 93.06 197 ASP A O 1
ATOM 1599 N N . LYS A 1 198 ? -8.049 -2.223 21.142 1.00 94.19 198 LYS A N 1
ATOM 1600 C CA . LYS A 1 198 ? -9.215 -2.821 21.814 1.00 94.19 198 LYS A CA 1
ATOM 1601 C C . LYS A 1 198 ? -10.522 -2.525 21.072 1.00 94.19 198 LYS A C 1
ATOM 1603 O O . LYS A 1 198 ? -11.406 -3.375 21.046 1.00 94.19 198 LYS A O 1
ATOM 1608 N N . HIS A 1 199 ? -10.653 -1.342 20.468 1.00 94.38 199 HIS A N 1
ATOM 1609 C CA . HIS A 1 199 ? -11.864 -0.977 19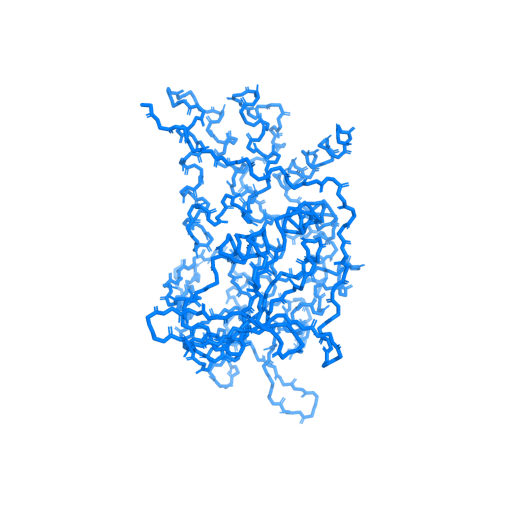.740 1.00 94.38 199 HIS A CA 1
ATOM 1610 C C . HIS A 1 199 ? -11.966 -1.753 18.427 1.00 94.38 199 HIS A C 1
ATOM 1612 O O . HIS A 1 199 ? -12.988 -2.388 18.182 1.00 94.38 199 HIS A O 1
ATOM 1618 N N . LEU A 1 200 ? -10.886 -1.785 17.642 1.00 95.81 200 LEU A N 1
ATOM 1619 C CA . LEU A 1 200 ? -10.836 -2.559 16.402 1.00 95.81 200 LEU A CA 1
ATOM 1620 C C . LEU A 1 200 ? -11.043 -4.057 16.656 1.00 95.81 200 LEU A C 1
ATOM 1622 O O . LEU A 1 200 ? -11.758 -4.703 15.905 1.00 95.81 200 LEU A O 1
ATOM 1626 N N . ILE A 1 201 ? -10.466 -4.609 17.728 1.00 97.00 201 ILE A N 1
ATOM 1627 C CA . ILE A 1 201 ? -10.648 -6.021 18.098 1.00 97.00 201 ILE A CA 1
ATOM 1628 C C . ILE A 1 201 ? -12.127 -6.343 18.336 1.00 97.00 201 ILE A C 1
ATOM 1630 O O . ILE A 1 201 ? -12.592 -7.381 17.874 1.00 97.00 201 ILE A O 1
ATOM 1634 N N . ARG A 1 202 ? -12.874 -5.465 19.021 1.00 96.19 202 ARG A N 1
ATOM 1635 C CA . ARG A 1 202 ? -14.324 -5.642 19.216 1.00 96.19 202 ARG A CA 1
ATOM 1636 C C . ARG A 1 202 ? -15.073 -5.618 17.886 1.00 96.19 202 ARG A C 1
ATOM 1638 O O . ARG A 1 202 ? -15.837 -6.532 17.620 1.00 96.19 202 ARG A O 1
ATOM 1645 N N . LEU A 1 203 ? -14.786 -4.641 17.028 1.00 96.75 203 LEU A N 1
ATOM 1646 C CA . LEU A 1 203 ? -15.417 -4.529 15.709 1.00 96.75 203 LEU A CA 1
ATOM 1647 C C . LEU A 1 203 ? -15.134 -5.749 14.820 1.00 96.75 203 LEU A C 1
ATOM 1649 O O . LEU A 1 203 ? -16.027 -6.240 14.142 1.00 96.75 203 LEU A O 1
ATOM 1653 N N . ILE A 1 204 ? -13.910 -6.280 14.862 1.00 97.19 204 ILE A N 1
ATOM 1654 C CA . ILE A 1 204 ? -13.539 -7.493 14.126 1.00 97.19 204 ILE A CA 1
ATOM 1655 C C . ILE A 1 204 ? -14.230 -8.743 14.692 1.00 97.19 204 ILE A C 1
ATOM 1657 O O . ILE A 1 204 ? -14.495 -9.667 13.930 1.00 97.19 204 ILE A O 1
ATOM 1661 N N . ARG A 1 205 ? -14.555 -8.798 15.993 1.00 95.94 205 ARG A N 1
ATOM 1662 C CA . ARG A 1 205 ? -15.411 -9.874 16.526 1.00 95.94 205 ARG A CA 1
ATOM 1663 C C . ARG A 1 205 ? -16.808 -9.801 15.918 1.00 95.94 205 ARG A C 1
ATOM 1665 O O . ARG A 1 205 ? -17.247 -10.806 15.380 1.00 95.94 205 ARG A O 1
ATOM 1672 N N . SER A 1 206 ? -17.420 -8.617 15.887 1.00 95.44 206 SER A N 1
ATOM 1673 C CA . SER A 1 206 ? -18.740 -8.420 15.271 1.00 95.44 206 SER A CA 1
ATOM 1674 C C . SER A 1 206 ? -18.751 -8.749 13.775 1.00 95.44 206 SER A C 1
ATOM 1676 O O . SER A 1 206 ? -19.681 -9.375 13.284 1.00 95.44 206 SER A O 1
ATOM 1678 N N . CYS A 1 207 ? -17.673 -8.441 13.045 1.00 95.81 207 CYS A N 1
ATOM 1679 C CA . CYS A 1 207 ? -17.522 -8.885 11.656 1.00 95.81 207 CYS A CA 1
ATOM 1680 C C . CYS A 1 207 ? -17.654 -10.412 11.480 1.00 95.81 207 CYS A C 1
ATOM 1682 O O . CYS A 1 207 ? -18.182 -10.858 10.465 1.00 95.81 207 CYS A O 1
ATOM 1684 N N . ARG A 1 208 ? -17.175 -11.198 12.455 1.00 95.00 208 ARG A N 1
ATOM 1685 C CA . ARG A 1 208 ? -17.168 -12.671 12.431 1.00 95.00 208 ARG A CA 1
ATOM 1686 C C . ARG A 1 208 ? -18.484 -13.302 12.896 1.00 95.00 208 ARG A C 1
ATOM 1688 O O . ARG A 1 208 ? -18.609 -14.521 12.838 1.00 95.00 208 ARG A O 1
ATOM 1695 N N . GLU A 1 209 ? -19.430 -12.505 13.391 1.00 92.12 209 GLU A N 1
ATOM 1696 C CA . GLU A 1 209 ? -20.766 -12.979 13.779 1.00 92.12 209 GLU A CA 1
ATOM 1697 C C . GLU A 1 209 ? -21.658 -13.194 12.548 1.00 92.12 209 GLU A C 1
ATOM 1699 O O . GLU A 1 209 ? -22.585 -14.002 12.583 1.00 92.12 209 GLU A O 1
ATOM 1704 N N . LEU A 1 210 ? -21.365 -12.513 11.432 1.00 91.62 210 LEU A N 1
ATOM 1705 C CA . LEU A 1 210 ? -22.077 -12.739 10.181 1.00 91.62 210 LEU A CA 1
ATOM 1706 C C . LEU A 1 210 ? -21.667 -14.095 9.585 1.00 91.62 210 LEU A C 1
ATOM 1708 O O . LEU A 1 210 ? -20.473 -14.374 9.456 1.00 91.62 210 LEU A O 1
ATOM 1712 N N . PRO A 1 211 ? -22.629 -14.923 9.134 1.00 89.38 211 PRO A N 1
ATOM 1713 C CA . PRO A 1 211 ? -22.308 -16.215 8.547 1.00 89.38 211 PRO A CA 1
ATOM 1714 C C . PRO A 1 211 ? -21.450 -16.032 7.289 1.00 89.38 211 PRO A C 1
ATOM 1716 O O . PRO A 1 211 ? -21.633 -15.081 6.525 1.00 89.38 211 PRO A O 1
ATOM 1719 N N . GLY A 1 212 ? -20.566 -16.987 7.005 1.00 89.81 212 GLY A N 1
ATOM 1720 C CA . GLY A 1 212 ? -19.728 -17.012 5.805 1.00 89.81 212 GLY A CA 1
ATOM 1721 C C . GLY A 1 212 ? -18.259 -17.270 6.127 1.00 89.81 212 GLY A C 1
ATOM 1722 O O . GLY A 1 212 ? -17.921 -17.659 7.233 1.00 89.81 212 GLY A O 1
ATOM 1723 N N . LYS A 1 213 ? -17.386 -17.111 5.124 1.00 92.62 213 LYS A N 1
ATOM 1724 C CA . LYS A 1 213 ? -15.928 -17.264 5.298 1.00 92.62 213 LYS A CA 1
ATOM 1725 C C . LYS A 1 213 ? -15.178 -15.937 5.280 1.00 92.62 213 LYS A C 1
ATOM 1727 O O . LYS A 1 213 ? -14.029 -15.893 5.698 1.00 92.62 213 LYS A O 1
ATOM 1732 N N . LYS A 1 214 ? -15.751 -14.894 4.669 1.00 95.44 214 LYS A N 1
ATOM 1733 C CA . LYS A 1 214 ? -15.055 -13.621 4.446 1.00 95.44 214 LYS A CA 1
ATOM 1734 C C . LYS A 1 214 ? -15.150 -12.757 5.695 1.00 95.44 214 LYS A C 1
ATOM 1736 O O . LYS A 1 214 ? -16.223 -12.626 6.257 1.00 95.44 214 LYS A O 1
ATOM 1741 N N . LEU A 1 215 ? -14.068 -12.069 6.034 1.00 97.38 215 LEU A N 1
ATOM 1742 C CA . LEU A 1 215 ? -14.032 -11.248 7.240 1.00 97.38 215 LEU A CA 1
ATOM 1743 C C . LEU A 1 215 ? -14.904 -9.993 7.136 1.00 97.38 215 LEU A C 1
ATOM 1745 O O . LEU A 1 215 ? -15.468 -9.541 8.117 1.00 97.38 215 LEU A O 1
ATOM 1749 N N . PHE A 1 216 ? -14.990 -9.384 5.956 1.00 97.62 216 PHE A N 1
ATOM 1750 C CA . PHE A 1 216 ? -15.678 -8.106 5.783 1.00 97.62 216 PHE A CA 1
ATOM 1751 C C . PHE A 1 216 ? -16.959 -8.284 4.979 1.00 97.62 216 PHE A C 1
ATOM 1753 O O . PHE A 1 216 ? -16.927 -8.338 3.743 1.00 97.62 216 PHE A O 1
ATOM 1760 N N . GLN A 1 217 ? -18.075 -8.381 5.698 1.00 96.44 217 GLN A N 1
ATOM 1761 C CA . GLN A 1 217 ? -19.404 -8.622 5.147 1.00 96.44 217 GLN A CA 1
ATOM 1762 C C . GLN A 1 217 ? -20.456 -7.720 5.802 1.00 96.44 217 GLN A C 1
ATOM 1764 O O . GLN A 1 217 ? -20.280 -7.277 6.936 1.00 96.44 217 GLN A O 1
ATOM 1769 N N . TYR A 1 218 ? -21.544 -7.466 5.079 1.00 96.31 218 TYR A N 1
ATOM 1770 C CA . TYR A 1 218 ? -22.713 -6.711 5.533 1.00 96.31 218 TYR A CA 1
ATOM 1771 C C . TYR A 1 218 ? -23.976 -7.226 4.830 1.00 96.31 218 TYR A C 1
ATOM 1773 O O . TYR A 1 218 ? -23.890 -7.891 3.791 1.00 96.31 218 TYR A O 1
ATOM 1781 N N . TYR A 1 219 ? -25.143 -6.901 5.380 1.00 95.19 219 TYR A N 1
ATOM 1782 C CA . TYR A 1 219 ? -26.423 -7.093 4.705 1.00 95.19 219 TYR A CA 1
ATOM 1783 C C . TYR A 1 219 ? -26.835 -5.797 4.007 1.00 95.19 219 TYR A C 1
ATOM 1785 O O . TYR A 1 219 ? -26.733 -4.711 4.571 1.00 95.19 219 TYR A O 1
ATOM 1793 N N . THR A 1 220 ? -27.270 -5.899 2.754 1.00 94.44 220 THR A N 1
ATOM 1794 C CA . THR A 1 220 ? -27.913 -4.782 2.047 1.00 94.44 220 THR A CA 1
ATOM 1795 C C . THR A 1 220 ? -29.307 -4.519 2.624 1.00 94.44 220 THR A C 1
ATOM 1797 O O . THR A 1 220 ? -29.871 -5.446 3.207 1.00 94.44 220 THR A O 1
ATOM 1800 N N . PRO A 1 221 ? -29.926 -3.352 2.365 1.00 91.75 221 PRO A N 1
ATOM 1801 C CA . PRO A 1 221 ? -31.316 -3.094 2.757 1.00 91.75 221 PRO A CA 1
ATOM 1802 C C . PRO A 1 221 ? -32.312 -4.166 2.281 1.00 91.75 221 PRO A C 1
ATOM 1804 O O . PRO A 1 221 ? -33.267 -4.475 2.977 1.00 91.75 221 PRO A O 1
ATOM 1807 N N . ALA A 1 222 ? -32.044 -4.809 1.139 1.00 93.69 222 ALA A N 1
ATOM 1808 C CA . ALA A 1 222 ? -32.839 -5.921 0.610 1.00 93.69 222 ALA A CA 1
ATOM 1809 C C . ALA A 1 222 ? -32.567 -7.285 1.293 1.00 93.69 222 ALA A C 1
ATOM 1811 O O . ALA A 1 222 ? -32.894 -8.325 0.733 1.00 93.69 222 ALA A O 1
ATOM 1812 N N . GLY A 1 223 ? -31.865 -7.322 2.430 1.00 92.69 223 GLY A N 1
ATOM 1813 C CA . GLY A 1 223 ? -31.536 -8.554 3.164 1.00 92.69 223 GLY A CA 1
ATOM 1814 C C . GLY A 1 223 ? -30.428 -9.419 2.545 1.00 92.69 223 GLY A C 1
ATOM 1815 O O . GLY A 1 223 ? -30.010 -10.413 3.132 1.00 92.69 223 GLY A O 1
ATOM 1816 N N . ASN A 1 224 ? -29.887 -9.047 1.380 1.00 94.31 224 ASN A N 1
ATOM 1817 C CA . ASN A 1 224 ? -28.827 -9.816 0.726 1.00 94.31 224 ASN A CA 1
ATOM 1818 C C . ASN A 1 224 ? -27.460 -9.616 1.392 1.00 94.31 224 ASN A C 1
ATOM 1820 O O . ASN A 1 224 ? -27.014 -8.485 1.596 1.00 94.31 224 ASN A O 1
ATOM 1824 N N . ARG A 1 225 ? -26.739 -10.711 1.649 1.00 94.56 225 ARG A N 1
ATOM 1825 C CA . ARG A 1 225 ? -25.366 -10.669 2.172 1.00 94.56 225 ARG A CA 1
ATOM 1826 C C . ARG A 1 225 ? -24.373 -10.291 1.076 1.00 94.56 225 ARG A C 1
ATOM 1828 O O . ARG A 1 225 ? -24.314 -10.935 0.027 1.00 94.56 225 ARG A O 1
ATOM 1835 N N . ARG A 1 226 ? -23.525 -9.299 1.340 1.00 95.44 226 ARG A N 1
ATOM 1836 C CA . ARG A 1 226 ? -22.439 -8.873 0.449 1.00 95.44 226 ARG A CA 1
ATOM 1837 C C . ARG A 1 226 ? -21.118 -8.762 1.197 1.00 95.44 226 ARG A C 1
ATOM 1839 O O . ARG A 1 226 ? -21.073 -8.623 2.413 1.00 95.44 226 ARG A O 1
ATOM 1846 N N . SER A 1 227 ? -20.023 -8.838 0.445 1.00 95.06 227 SER A N 1
ATOM 1847 C CA . SER A 1 227 ? -18.670 -8.604 0.952 1.00 95.06 227 SER A CA 1
ATOM 1848 C C . SER A 1 227 ? -18.086 -7.350 0.334 1.00 95.06 227 SER A C 1
ATOM 1850 O O . SER A 1 227 ? -18.290 -7.123 -0.861 1.00 95.06 227 SER A O 1
ATOM 1852 N N . ILE A 1 228 ? -17.276 -6.610 1.087 1.00 95.81 228 ILE A N 1
ATOM 1853 C CA . ILE A 1 228 ? -16.563 -5.465 0.517 1.00 95.81 228 ILE A CA 1
ATOM 1854 C C . ILE A 1 228 ? -15.569 -5.919 -0.564 1.00 95.81 228 ILE A C 1
ATOM 1856 O O . ILE A 1 228 ? -15.115 -7.067 -0.598 1.00 95.81 228 ILE A O 1
ATOM 1860 N N . THR A 1 229 ? -15.178 -4.989 -1.430 1.00 94.62 229 THR A N 1
ATOM 1861 C CA . THR A 1 229 ? -14.140 -5.201 -2.445 1.00 94.62 229 THR A CA 1
ATOM 1862 C C . THR A 1 229 ? -13.051 -4.146 -2.309 1.00 94.62 229 THR A C 1
ATOM 1864 O O . THR A 1 229 ? -13.249 -3.098 -1.693 1.00 94.62 229 THR A O 1
ATOM 1867 N N . SER A 1 230 ? -11.881 -4.383 -2.905 1.00 94.19 230 SER A N 1
ATOM 1868 C CA . SER A 1 230 ? -10.843 -3.351 -2.962 1.00 94.19 230 SER A CA 1
ATOM 1869 C C . SER A 1 230 ? -11.270 -2.124 -3.774 1.00 94.19 230 SER A C 1
ATOM 1871 O O . SER A 1 230 ? -10.747 -1.040 -3.524 1.00 94.19 230 SER A O 1
ATOM 1873 N N . THR A 1 231 ? -12.230 -2.266 -4.693 1.00 94.75 231 THR A N 1
ATOM 1874 C CA . THR A 1 231 ? -12.861 -1.139 -5.392 1.00 94.75 231 THR A CA 1
ATOM 1875 C C . THR A 1 231 ? -13.632 -0.260 -4.415 1.00 94.75 231 THR A C 1
ATOM 1877 O O . THR A 1 231 ? -13.320 0.922 -4.334 1.00 94.75 231 THR A O 1
ATOM 1880 N N . LEU A 1 232 ? -14.527 -0.841 -3.606 1.00 96.06 232 LEU A N 1
ATOM 1881 C CA . LEU A 1 232 ? -15.299 -0.100 -2.597 1.00 96.06 232 LEU A CA 1
ATOM 1882 C C . LEU A 1 232 ? -14.388 0.600 -1.578 1.00 96.06 232 LEU A C 1
ATOM 1884 O O . LEU A 1 232 ? -14.580 1.769 -1.262 1.00 96.06 232 LEU A O 1
ATOM 1888 N N . VAL A 1 233 ? -13.326 -0.078 -1.127 1.00 96.94 233 VAL A N 1
ATOM 1889 C CA . VAL A 1 233 ? -12.333 0.527 -0.220 1.00 96.94 233 VAL A CA 1
ATOM 1890 C C . VAL A 1 233 ? -11.642 1.734 -0.863 1.00 96.94 233 VAL A C 1
ATOM 1892 O O . VAL A 1 233 ? -11.465 2.758 -0.212 1.00 96.94 233 VAL A O 1
ATOM 1895 N N . ASN A 1 234 ? -11.225 1.632 -2.129 1.00 95.81 234 ASN A N 1
ATOM 1896 C CA . ASN A 1 234 ? -10.570 2.752 -2.808 1.00 95.81 234 ASN A CA 1
ATOM 1897 C C . ASN A 1 234 ? -11.544 3.896 -3.100 1.00 95.81 234 ASN A C 1
ATOM 1899 O O . ASN A 1 234 ? -11.137 5.045 -2.982 1.00 95.81 234 ASN A O 1
ATOM 1903 N N . GLN A 1 235 ? -12.794 3.592 -3.449 1.00 95.75 235 GLN A N 1
ATOM 1904 C CA . GLN A 1 235 ? -13.835 4.594 -3.653 1.00 95.75 235 GLN A CA 1
ATOM 1905 C C . GLN A 1 235 ? -14.059 5.404 -2.372 1.00 95.75 235 GLN A C 1
ATOM 1907 O O . GLN A 1 235 ? -13.937 6.623 -2.399 1.00 95.75 235 GLN A O 1
ATOM 1912 N N . TYR A 1 236 ? -14.234 4.734 -1.231 1.00 97.19 236 TYR A N 1
ATOM 1913 C CA . TYR A 1 236 ? -14.358 5.405 0.064 1.00 97.19 236 TYR A CA 1
ATOM 1914 C C . TYR A 1 236 ? -13.148 6.306 0.371 1.00 97.19 236 TYR A C 1
ATOM 1916 O O . TYR A 1 236 ? -13.300 7.434 0.836 1.00 97.19 236 TYR A O 1
ATOM 1924 N N . ILE A 1 237 ? -11.920 5.827 0.116 1.00 96.06 237 ILE A N 1
ATOM 1925 C CA . ILE A 1 237 ? -10.701 6.628 0.332 1.00 96.06 237 ILE A CA 1
ATOM 1926 C C . ILE A 1 237 ? -10.724 7.898 -0.529 1.00 96.06 237 ILE A C 1
ATOM 1928 O O . ILE A 1 237 ? -10.307 8.953 -0.057 1.00 96.06 237 ILE A O 1
ATOM 1932 N N . GLN A 1 238 ? -11.182 7.798 -1.778 1.00 94.12 238 GLN A N 1
ATOM 1933 C CA . GLN A 1 238 ? -11.266 8.936 -2.695 1.00 94.12 238 GLN A CA 1
ATOM 1934 C C . GLN A 1 238 ? -12.321 9.939 -2.241 1.00 94.12 238 GLN A C 1
ATOM 1936 O O . GLN A 1 238 ? -12.011 11.124 -2.143 1.00 94.12 238 GLN A O 1
ATOM 1941 N N . GLU A 1 239 ? -13.514 9.456 -1.889 1.00 94.62 239 GLU A N 1
ATOM 1942 C CA . GLU A 1 239 ? -14.616 10.272 -1.371 1.00 94.62 239 GLU A CA 1
ATOM 1943 C C . GLU A 1 239 ? -14.189 11.069 -0.130 1.00 94.62 239 GLU A C 1
ATOM 1945 O O . GLU A 1 239 ? -14.398 12.277 -0.065 1.00 94.62 239 GLU A O 1
ATOM 1950 N N . ALA A 1 240 ? -13.519 10.426 0.830 1.00 94.31 240 ALA A N 1
ATOM 1951 C CA . ALA A 1 240 ? -13.160 11.067 2.094 1.00 94.31 240 ALA A CA 1
ATOM 1952 C C . ALA A 1 240 ? -11.897 11.952 2.027 1.00 94.31 240 ALA A C 1
ATOM 1954 O O . ALA A 1 240 ? -11.732 12.852 2.853 1.00 94.31 240 ALA A O 1
ATOM 1955 N N . CYS A 1 241 ? -10.982 11.700 1.084 1.00 88.38 241 CYS A N 1
ATOM 1956 C CA . CYS A 1 241 ? -9.780 12.522 0.891 1.00 88.38 241 CYS A CA 1
ATOM 1957 C C . CYS A 1 241 ? -9.958 13.654 -0.135 1.00 88.38 241 CYS A C 1
ATOM 1959 O O . CYS A 1 241 ? -9.114 14.549 -0.159 1.00 88.38 241 CYS A O 1
ATOM 1961 N N . GLY A 1 242 ? -10.973 13.594 -1.008 1.00 78.12 242 GLY A N 1
ATOM 1962 C CA . GLY A 1 242 ? -11.184 14.548 -2.109 1.00 78.12 242 GLY A CA 1
ATOM 1963 C C . GLY A 1 242 ? -10.180 14.427 -3.265 1.00 78.12 242 GLY A C 1
ATOM 1964 O O . GLY A 1 242 ? -10.059 15.325 -4.090 1.00 78.12 242 GLY A O 1
ATOM 1965 N N . GLU A 1 243 ? -9.426 13.331 -3.324 1.00 80.75 243 GLU A N 1
ATOM 1966 C CA . GLU A 1 243 ? -8.305 13.130 -4.243 1.00 80.75 243 GLU A CA 1
ATOM 1967 C C . GLU A 1 243 ? -8.223 11.660 -4.663 1.00 80.75 243 GLU A C 1
ATOM 1969 O O . GLU A 1 243 ? -8.606 10.764 -3.911 1.00 80.75 243 GLU A O 1
ATOM 1974 N N . ASN A 1 244 ? -7.635 11.387 -5.834 1.00 85.62 244 ASN A N 1
ATOM 1975 C CA . ASN A 1 244 ? -7.484 10.031 -6.383 1.00 85.62 244 ASN A CA 1
ATOM 1976 C C . ASN A 1 244 ? -6.408 9.198 -5.647 1.00 85.62 244 ASN A C 1
ATOM 1978 O O . ASN A 1 244 ? -5.381 8.825 -6.230 1.00 85.62 244 ASN A O 1
ATOM 1982 N N . PHE A 1 245 ? -6.595 8.956 -4.350 1.00 91.56 245 PHE A N 1
ATOM 1983 C CA . PHE A 1 245 ? -5.778 8.065 -3.527 1.00 91.56 245 PHE A CA 1
ATOM 1984 C C . PHE A 1 245 ? -6.361 6.654 -3.468 1.00 91.56 245 PHE A C 1
ATOM 1986 O O . PHE A 1 245 ? -7.471 6.368 -3.912 1.00 91.56 245 PHE A O 1
ATOM 1993 N N . SER A 1 246 ? -5.562 5.730 -2.953 1.00 91.81 246 SER A N 1
ATOM 1994 C CA . SER A 1 246 ? -5.888 4.317 -2.869 1.00 91.81 246 SER A CA 1
ATOM 1995 C C . SER A 1 246 ? -5.272 3.679 -1.630 1.00 91.81 246 SER A C 1
ATOM 1997 O O . SER A 1 246 ? -4.336 4.193 -1.016 1.00 91.81 246 SER A O 1
ATOM 1999 N N . ALA A 1 247 ? -5.697 2.455 -1.330 1.00 92.75 247 ALA A N 1
ATOM 2000 C CA . ALA A 1 247 ? -5.105 1.641 -0.274 1.00 92.75 247 ALA A CA 1
ATOM 2001 C C . ALA A 1 247 ? -3.590 1.380 -0.458 1.00 92.75 247 ALA A C 1
ATOM 2003 O O . ALA A 1 247 ? -2.903 0.981 0.482 1.00 92.75 247 ALA A O 1
ATOM 2004 N N . LYS A 1 248 ? -3.030 1.584 -1.662 1.00 90.19 248 LYS A N 1
ATOM 2005 C CA . LYS A 1 248 ? -1.582 1.444 -1.900 1.00 90.19 248 LYS A CA 1
ATOM 2006 C C . LYS A 1 248 ? -0.779 2.596 -1.296 1.00 90.19 248 LYS A C 1
ATOM 2008 O O . LYS A 1 248 ? 0.376 2.374 -0.930 1.00 90.19 248 LYS A O 1
ATOM 2013 N N . ASP A 1 249 ? -1.369 3.782 -1.186 1.00 93.19 249 ASP A N 1
ATOM 2014 C CA . ASP A 1 249 ? -0.684 4.991 -0.725 1.00 93.19 249 ASP A CA 1
ATOM 2015 C C . ASP A 1 249 ? -0.333 4.891 0.765 1.00 93.19 249 ASP A C 1
ATOM 2017 O O . ASP A 1 249 ? 0.796 5.202 1.148 1.00 93.19 249 ASP A O 1
ATOM 2021 N N . PHE A 1 250 ? -1.204 4.264 1.565 1.00 95.06 250 PHE A N 1
ATOM 2022 C CA . PHE A 1 250 ? -0.945 3.912 2.968 1.00 95.06 250 PHE A CA 1
ATOM 2023 C C . PHE A 1 250 ? 0.365 3.155 3.178 1.00 95.06 250 PHE A C 1
ATOM 2025 O O . PHE A 1 250 ? 1.096 3.432 4.120 1.00 95.06 250 PHE A O 1
ATOM 2032 N N . ARG A 1 251 ? 0.703 2.209 2.294 1.00 93.81 251 ARG A N 1
ATOM 2033 C CA . ARG A 1 251 ? 1.944 1.428 2.428 1.00 93.81 251 ARG A CA 1
ATOM 2034 C C . ARG A 1 251 ? 3.192 2.259 2.167 1.00 93.81 251 ARG A C 1
ATOM 2036 O O . ARG A 1 251 ? 4.227 1.994 2.770 1.00 93.81 251 ARG A O 1
ATOM 2043 N N . THR A 1 252 ? 3.108 3.220 1.253 1.00 93.88 252 THR A N 1
ATOM 2044 C CA . THR A 1 252 ? 4.227 4.116 0.930 1.00 93.88 252 THR A CA 1
ATOM 2045 C C . THR A 1 252 ? 4.394 5.175 2.021 1.00 93.88 252 THR A C 1
ATOM 2047 O O . THR A 1 252 ? 5.513 5.471 2.436 1.00 93.88 252 THR A O 1
ATOM 2050 N N . TRP A 1 253 ? 3.281 5.686 2.553 1.00 95.94 253 TRP A N 1
ATOM 2051 C CA . TRP A 1 253 ? 3.283 6.542 3.735 1.00 95.94 253 TRP A CA 1
ATOM 2052 C C . TRP A 1 253 ? 3.909 5.818 4.930 1.00 95.94 253 TRP A C 1
ATOM 2054 O O . TRP A 1 253 ? 4.907 6.274 5.476 1.00 95.94 253 TRP A O 1
ATOM 2064 N N . ALA A 1 254 ? 3.415 4.626 5.262 1.00 95.75 254 ALA A N 1
ATOM 2065 C CA . ALA A 1 254 ? 3.904 3.839 6.387 1.00 95.75 254 ALA A CA 1
ATOM 2066 C C . ALA A 1 254 ? 5.365 3.413 6.255 1.00 95.75 254 ALA A C 1
ATOM 2068 O O . ALA A 1 254 ? 6.109 3.508 7.223 1.00 95.75 254 ALA A O 1
ATOM 2069 N N . GLY A 1 255 ? 5.799 2.985 5.064 1.00 96.06 255 GLY A N 1
ATOM 2070 C CA . GLY A 1 255 ? 7.206 2.672 4.817 1.00 96.06 255 GLY A CA 1
ATOM 2071 C C . GLY A 1 255 ? 8.119 3.865 5.093 1.00 96.06 255 GLY A C 1
ATOM 2072 O O . GLY A 1 255 ? 9.163 3.705 5.717 1.00 96.06 255 GLY A O 1
ATOM 2073 N N . SER A 1 256 ? 7.681 5.063 4.704 1.00 95.75 256 SER A N 1
ATOM 2074 C CA . SER A 1 256 ? 8.398 6.311 4.973 1.00 95.75 256 SER A CA 1
ATOM 2075 C C . SER A 1 256 ? 8.380 6.679 6.462 1.00 95.75 256 SER A C 1
ATOM 2077 O O . SER A 1 256 ? 9.415 7.046 7.005 1.00 95.75 256 SER A O 1
ATOM 2079 N N . ILE A 1 257 ? 7.248 6.512 7.154 1.00 95.56 257 ILE A N 1
ATOM 2080 C CA . ILE A 1 257 ? 7.146 6.757 8.601 1.00 95.56 257 ILE A CA 1
ATOM 2081 C C . ILE A 1 257 ? 8.027 5.788 9.401 1.00 95.56 257 ILE A C 1
ATOM 2083 O O . ILE A 1 257 ? 8.757 6.237 10.276 1.00 95.56 257 ILE A O 1
ATOM 2087 N N . TYR A 1 258 ? 8.031 4.491 9.077 1.00 95.88 258 TYR A N 1
ATOM 2088 C CA . TYR A 1 258 ? 8.912 3.513 9.729 1.00 95.88 258 TYR A CA 1
ATOM 2089 C C . TYR A 1 258 ? 10.395 3.799 9.473 1.00 95.88 258 TYR A C 1
ATOM 2091 O O . TYR A 1 258 ? 11.209 3.651 10.380 1.00 95.88 258 TYR A O 1
ATOM 2099 N N . ALA A 1 259 ? 10.751 4.216 8.254 1.00 95.50 259 ALA A N 1
ATOM 2100 C CA . ALA A 1 259 ? 12.118 4.616 7.937 1.00 95.50 259 ALA A CA 1
ATOM 2101 C C . ALA A 1 259 ? 12.550 5.833 8.767 1.00 95.50 259 ALA A C 1
ATOM 2103 O O . ALA A 1 259 ? 13.633 5.840 9.346 1.00 95.50 259 ALA A O 1
ATOM 2104 N N . LEU A 1 260 ? 11.685 6.848 8.834 1.00 93.69 260 LEU A N 1
ATOM 2105 C CA . LEU A 1 260 ? 11.938 8.076 9.576 1.00 93.69 260 LEU A CA 1
ATOM 2106 C C . LEU A 1 260 ? 12.066 7.819 11.083 1.00 93.69 260 LEU A C 1
ATOM 2108 O O . LEU A 1 260 ? 13.000 8.324 11.695 1.00 93.69 260 LEU A O 1
ATOM 2112 N N . ASP A 1 261 ? 11.160 7.025 11.659 1.00 92.44 261 ASP A N 1
ATOM 211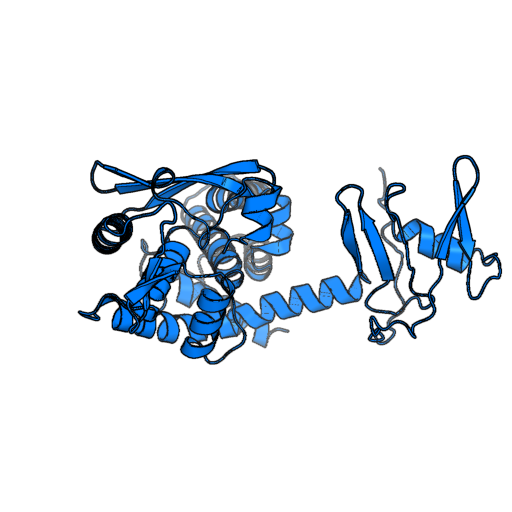3 C CA . ASP A 1 261 ? 11.196 6.617 13.068 1.00 92.44 261 ASP A CA 1
ATOM 2114 C C . ASP A 1 261 ? 12.528 5.947 13.418 1.00 92.44 261 ASP A C 1
ATOM 2116 O O . ASP A 1 261 ? 13.242 6.400 14.308 1.00 92.44 261 ASP A O 1
ATOM 2120 N N . PHE A 1 262 ? 12.912 4.932 12.635 1.00 92.94 262 PHE A N 1
ATOM 2121 C CA . PHE A 1 262 ? 14.137 4.170 12.855 1.00 92.94 262 PHE A CA 1
ATOM 2122 C C . PHE A 1 262 ? 15.382 5.065 12.844 1.00 92.94 262 PHE A C 1
ATOM 2124 O O . PHE A 1 262 ? 16.224 4.977 13.737 1.00 92.94 262 PHE A O 1
ATOM 2131 N N . LEU A 1 263 ? 15.499 5.943 11.843 1.00 91.00 263 LEU A N 1
ATOM 2132 C CA . LEU A 1 263 ? 16.661 6.822 11.698 1.00 91.00 263 LEU A CA 1
ATOM 2133 C C . LEU A 1 263 ? 16.695 7.927 12.762 1.00 91.00 263 LEU A C 1
ATOM 2135 O O . LEU A 1 263 ? 17.778 8.304 13.207 1.00 91.00 263 LEU A O 1
ATOM 2139 N N . LEU A 1 264 ? 15.535 8.421 13.210 1.00 88.00 264 LEU A N 1
ATOM 2140 C CA . LEU A 1 264 ? 15.452 9.352 14.339 1.00 88.00 264 LEU A CA 1
ATOM 2141 C C . LEU A 1 264 ? 15.894 8.692 15.647 1.00 88.00 264 LEU A C 1
ATOM 2143 O O . LEU A 1 264 ? 16.637 9.314 16.405 1.00 88.00 264 LEU A O 1
ATOM 2147 N N . SER A 1 265 ? 15.474 7.449 15.901 1.00 86.38 265 SER A N 1
ATOM 2148 C CA . SER A 1 265 ? 15.925 6.680 17.065 1.00 86.38 265 SER A CA 1
ATOM 2149 C C . SER A 1 265 ? 17.431 6.440 17.023 1.00 86.38 265 SER A C 1
ATOM 2151 O O . SER A 1 265 ? 18.102 6.691 18.018 1.00 86.38 265 SER A O 1
ATOM 2153 N N . LYS A 1 266 ? 17.973 6.052 15.861 1.00 86.00 266 LYS A N 1
ATOM 2154 C CA . LYS A 1 266 ? 19.420 5.890 15.661 1.00 86.00 266 LYS A CA 1
ATOM 2155 C C . LYS A 1 266 ? 20.194 7.185 15.896 1.00 86.00 266 LYS A C 1
ATOM 2157 O O . LYS A 1 266 ? 21.162 7.175 16.638 1.00 86.00 266 LYS A O 1
ATOM 2162 N N . SER A 1 267 ? 19.714 8.315 15.371 1.00 82.75 267 SER A N 1
ATOM 2163 C CA . SER A 1 267 ? 20.331 9.635 15.600 1.00 82.75 267 SER A CA 1
ATOM 2164 C C . SER A 1 267 ? 20.286 10.102 17.062 1.00 82.75 267 SER A C 1
ATOM 2166 O O . SER A 1 267 ? 20.970 11.058 17.415 1.00 82.75 267 SER A O 1
ATOM 2168 N N . ALA A 1 268 ? 19.427 9.514 17.902 1.00 79.25 268 ALA A N 1
ATOM 2169 C CA . ALA A 1 268 ? 19.311 9.873 19.313 1.00 79.25 268 ALA A CA 1
ATOM 2170 C C . ALA A 1 268 ? 20.242 9.055 20.223 1.00 79.25 268 ALA A C 1
ATOM 2172 O O . ALA A 1 268 ? 20.434 9.439 21.373 1.00 79.25 268 ALA A O 1
ATOM 2173 N N . THR A 1 269 ? 20.806 7.956 19.721 1.00 77.31 269 THR A N 1
ATOM 2174 C CA . THR A 1 269 ? 21.699 7.063 20.463 1.00 77.31 269 THR A CA 1
ATOM 2175 C C . THR A 1 269 ? 23.115 7.151 19.894 1.00 77.31 269 THR A C 1
ATOM 2177 O O . THR A 1 269 ? 23.264 6.967 18.685 1.00 77.31 269 THR A O 1
ATOM 2180 N N . PRO A 1 270 ? 24.159 7.377 20.709 1.00 69.69 270 PRO A N 1
ATOM 2181 C CA . PRO A 1 270 ? 25.538 7.259 20.244 1.00 69.69 270 PRO A CA 1
ATOM 2182 C C . PRO A 1 270 ? 25.765 5.861 19.659 1.00 69.69 270 PRO A C 1
ATOM 2184 O O . PRO A 1 270 ? 25.459 4.858 20.303 1.00 69.69 270 PRO A O 1
ATOM 2187 N N . SER A 1 271 ? 26.252 5.783 18.425 1.00 71.94 271 SER A N 1
ATOM 2188 C CA . SER A 1 271 ? 26.574 4.514 17.778 1.00 71.94 271 SER A CA 1
ATOM 2189 C C . SER A 1 271 ? 27.754 4.706 16.832 1.00 71.94 271 SER A C 1
ATOM 2191 O O . SER A 1 271 ? 27.853 5.746 16.185 1.00 71.94 271 SER A O 1
ATOM 2193 N N . ASN A 1 272 ? 28.607 3.687 16.728 1.00 77.00 272 ASN A N 1
ATOM 2194 C CA . ASN A 1 272 ? 29.733 3.662 15.791 1.00 77.00 272 ASN A CA 1
ATOM 2195 C C . ASN A 1 272 ? 29.322 3.184 14.384 1.00 77.00 272 ASN A C 1
ATOM 2197 O O . ASN A 1 272 ? 30.187 2.972 13.534 1.00 77.00 272 ASN A O 1
ATOM 2201 N N . ASP A 1 273 ? 28.023 2.970 14.131 1.00 79.50 273 ASP A N 1
ATOM 2202 C CA . ASP A 1 273 ? 27.543 2.574 12.810 1.00 79.50 273 ASP A CA 1
ATOM 2203 C C . ASP A 1 273 ? 27.799 3.705 11.803 1.00 79.50 273 ASP A C 1
ATOM 2205 O O . ASP A 1 273 ? 27.471 4.871 12.024 1.00 79.50 273 ASP A O 1
ATOM 2209 N N . SER A 1 274 ? 28.357 3.352 10.647 1.00 85.94 274 SER A N 1
ATOM 2210 C CA . SER A 1 274 ? 28.415 4.274 9.515 1.00 85.94 274 SER A CA 1
ATOM 2211 C C . SER A 1 274 ? 27.001 4.567 8.987 1.00 85.94 274 SER A C 1
ATOM 2213 O O . SER A 1 274 ? 26.129 3.688 9.026 1.00 85.94 274 SER A O 1
ATOM 2215 N N . PRO A 1 275 ? 26.771 5.728 8.341 1.00 85.00 275 PRO A N 1
ATOM 2216 C CA . PRO A 1 275 ? 25.481 6.029 7.717 1.00 85.00 275 PRO A CA 1
ATOM 2217 C C . PRO A 1 275 ? 24.998 4.937 6.746 1.00 85.00 275 PRO A C 1
ATOM 2219 O O . PRO A 1 275 ? 23.801 4.689 6.607 1.00 85.00 275 PRO A O 1
ATOM 2222 N N . ALA A 1 276 ? 25.917 4.234 6.077 1.00 88.25 276 ALA A N 1
ATOM 2223 C CA . ALA A 1 276 ? 25.575 3.121 5.196 1.00 88.25 276 ALA A CA 1
ATOM 2224 C C . ALA A 1 276 ? 25.018 1.900 5.957 1.00 88.25 276 ALA A C 1
ATOM 2226 O O . ALA A 1 276 ? 24.068 1.264 5.483 1.00 88.25 276 ALA A O 1
ATOM 2227 N N . GLN A 1 277 ? 25.578 1.575 7.128 1.00 91.00 277 GLN A N 1
ATOM 2228 C CA . GLN A 1 277 ? 25.093 0.495 7.996 1.00 91.00 277 GLN A CA 1
ATOM 2229 C C . GLN A 1 277 ? 23.710 0.821 8.563 1.00 91.00 277 GLN A C 1
ATOM 2231 O O . GLN A 1 277 ? 22.820 -0.033 8.513 1.00 91.00 277 GLN A O 1
ATOM 2236 N N . ASP A 1 278 ? 23.482 2.063 8.988 1.00 91.12 278 ASP A N 1
ATOM 2237 C CA . ASP A 1 278 ? 22.169 2.513 9.459 1.00 91.12 278 ASP A CA 1
ATOM 2238 C C . ASP A 1 278 ? 21.091 2.378 8.389 1.00 91.12 278 ASP A C 1
ATOM 2240 O O . ASP A 1 278 ? 20.017 1.826 8.639 1.00 91.12 278 ASP A O 1
ATOM 2244 N N . LEU A 1 279 ? 21.382 2.823 7.164 1.00 92.88 279 LEU A N 1
ATOM 2245 C CA . LEU A 1 279 ? 20.445 2.707 6.050 1.00 92.88 279 LEU A CA 1
ATOM 2246 C C . LEU A 1 279 ? 20.136 1.244 5.717 1.00 92.88 279 LEU A C 1
ATOM 2248 O O . LEU A 1 279 ? 18.984 0.910 5.430 1.00 92.88 279 LEU A O 1
ATOM 2252 N N . LYS A 1 280 ? 21.130 0.350 5.784 1.00 94.62 280 LYS A N 1
ATOM 2253 C CA . LYS A 1 280 ? 20.919 -1.091 5.594 1.00 94.62 280 LYS A CA 1
ATOM 2254 C C . LYS A 1 280 ? 19.995 -1.661 6.675 1.00 94.62 280 LYS A C 1
ATOM 2256 O O . LYS A 1 280 ? 19.035 -2.358 6.343 1.00 94.62 280 LYS A O 1
ATOM 2261 N N . SER A 1 281 ? 20.246 -1.336 7.940 1.00 95.31 281 SER A N 1
ATOM 2262 C CA . SER A 1 281 ? 19.439 -1.783 9.082 1.00 95.31 281 SER A CA 1
ATOM 2263 C C . SER A 1 281 ? 18.008 -1.244 9.021 1.00 95.31 281 SER A C 1
ATOM 2265 O O . SER A 1 281 ? 17.051 -2.000 9.194 1.00 95.31 281 SER A O 1
ATOM 2267 N N . MET A 1 282 ? 17.845 0.030 8.659 1.00 95.94 282 MET A N 1
ATOM 2268 C CA . MET A 1 282 ? 16.545 0.655 8.420 1.00 95.94 282 MET A CA 1
ATOM 2269 C C . MET A 1 282 ? 15.775 -0.076 7.314 1.00 95.94 282 MET A C 1
ATOM 2271 O O . MET A 1 282 ? 14.600 -0.406 7.484 1.00 95.94 282 MET A O 1
ATOM 2275 N N . LEU A 1 283 ? 16.426 -0.396 6.191 1.00 97.06 283 LEU A N 1
ATOM 2276 C CA . LEU A 1 283 ? 15.776 -1.115 5.095 1.00 97.06 283 LEU A CA 1
ATOM 2277 C C . LEU A 1 283 ? 15.296 -2.503 5.520 1.00 97.06 283 LEU A C 1
ATOM 2279 O O . LEU A 1 283 ? 14.186 -2.894 5.150 1.00 97.06 283 LEU A O 1
ATOM 2283 N N . LEU A 1 284 ? 16.092 -3.230 6.308 1.00 96.25 284 LEU A N 1
ATOM 2284 C CA . LEU A 1 284 ? 15.689 -4.517 6.876 1.00 96.25 284 LEU A CA 1
ATOM 2285 C C . LEU A 1 284 ? 14.481 -4.350 7.805 1.00 96.25 284 LEU A C 1
ATOM 2287 O O . LEU A 1 284 ? 13.489 -5.066 7.636 1.00 96.25 284 LEU A O 1
ATOM 2291 N N . HIS A 1 285 ? 14.510 -3.351 8.690 1.00 95.06 285 HIS A N 1
ATOM 2292 C CA . HIS A 1 285 ? 13.403 -3.026 9.585 1.00 95.06 285 HIS A CA 1
ATOM 2293 C C . HIS A 1 285 ? 12.098 -2.765 8.813 1.00 95.06 285 HIS A C 1
ATOM 2295 O O . HIS A 1 285 ? 11.092 -3.444 9.032 1.00 95.06 285 HIS A O 1
ATOM 2301 N N . VAL A 1 286 ? 12.114 -1.849 7.839 1.00 96.06 286 VAL A N 1
ATOM 2302 C CA . VAL A 1 286 ? 10.930 -1.513 7.029 1.00 96.06 286 VAL A CA 1
ATOM 2303 C C . VAL A 1 286 ? 10.447 -2.716 6.211 1.00 96.06 286 VAL A C 1
ATOM 2305 O O . VAL A 1 286 ? 9.242 -2.937 6.067 1.00 96.06 286 VAL A O 1
ATOM 2308 N N . SER A 1 287 ? 11.372 -3.513 5.670 1.00 94.19 287 SER A N 1
ATOM 2309 C CA . SER A 1 287 ? 11.050 -4.705 4.877 1.00 94.19 287 SER A CA 1
ATOM 2310 C C . SER A 1 287 ? 10.291 -5.762 5.682 1.00 94.19 287 SER A C 1
ATOM 2312 O O . SER A 1 287 ? 9.275 -6.273 5.198 1.00 94.19 287 SER A O 1
ATOM 2314 N N . SER A 1 288 ? 10.704 -5.986 6.935 1.00 90.81 288 SER A N 1
ATOM 2315 C CA . SER A 1 288 ? 10.034 -6.875 7.884 1.00 90.81 288 SER A CA 1
ATOM 2316 C C . SER A 1 288 ? 8.625 -6.373 8.214 1.00 90.81 288 SER A C 1
ATOM 2318 O O . SER A 1 288 ? 7.651 -7.110 8.059 1.00 90.81 288 SER A O 1
ATOM 2320 N N . ARG A 1 289 ? 8.476 -5.078 8.537 1.00 90.00 289 ARG A N 1
ATOM 2321 C CA . ARG A 1 289 ? 7.168 -4.475 8.862 1.00 90.00 289 ARG A CA 1
ATOM 2322 C C . ARG A 1 289 ? 6.165 -4.561 7.710 1.00 90.00 289 ARG A C 1
ATOM 2324 O O . ARG A 1 289 ? 4.987 -4.814 7.944 1.00 90.00 289 ARG A O 1
ATOM 2331 N N . LEU A 1 290 ? 6.614 -4.358 6.470 1.00 89.94 290 LEU A N 1
ATOM 2332 C CA . LEU A 1 290 ? 5.737 -4.327 5.295 1.00 89.94 290 LEU A CA 1
ATOM 2333 C C . LEU A 1 290 ? 5.548 -5.685 4.598 1.00 89.94 290 LEU A C 1
ATOM 2335 O O . LEU A 1 290 ? 4.712 -5.766 3.687 1.00 89.94 290 LEU A O 1
ATOM 2339 N N . GLY A 1 291 ? 6.322 -6.718 4.943 1.00 87.06 291 GLY A N 1
ATOM 2340 C CA . GLY A 1 291 ? 6.297 -8.009 4.245 1.00 87.06 291 GLY A CA 1
ATOM 2341 C C . GLY A 1 291 ? 6.766 -7.892 2.788 1.00 87.06 291 GLY A C 1
ATOM 2342 O O . GLY A 1 291 ? 6.063 -8.289 1.850 1.00 87.06 291 GLY A O 1
ATOM 2343 N N . ASN A 1 292 ? 7.919 -7.253 2.588 1.00 89.50 292 ASN A N 1
ATOM 2344 C CA . ASN A 1 292 ? 8.552 -6.975 1.296 1.00 89.50 292 ASN A CA 1
ATOM 2345 C C . ASN A 1 292 ? 10.057 -7.257 1.364 1.00 89.50 292 ASN A C 1
ATOM 2347 O O . ASN A 1 292 ? 10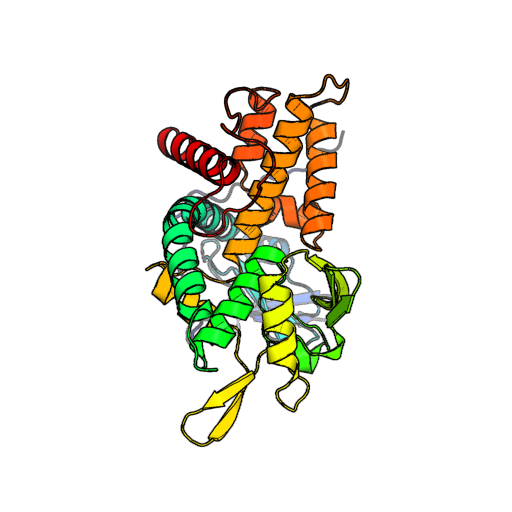.605 -7.371 2.448 1.00 89.50 292 ASN A O 1
ATOM 2351 N N . THR A 1 293 ? 10.748 -7.295 0.221 1.00 91.81 293 THR A N 1
ATOM 2352 C CA . THR A 1 293 ? 12.221 -7.283 0.220 1.00 91.81 293 THR A CA 1
ATOM 2353 C C . THR A 1 293 ? 12.757 -5.864 0.435 1.00 91.81 293 THR A C 1
ATOM 2355 O O . THR A 1 293 ? 12.113 -4.888 0.039 1.00 91.81 293 THR A O 1
ATOM 2358 N N . ALA A 1 294 ? 13.963 -5.740 0.998 1.00 94.31 294 ALA A N 1
ATOM 2359 C CA . ALA A 1 294 ? 14.637 -4.456 1.219 1.00 94.31 294 ALA A CA 1
ATOM 2360 C C . ALA A 1 294 ? 14.747 -3.612 -0.066 1.00 94.31 294 ALA A C 1
ATOM 2362 O O . ALA A 1 294 ? 14.408 -2.432 -0.062 1.00 94.31 294 ALA A O 1
ATOM 2363 N N . SER A 1 295 ? 15.117 -4.235 -1.192 1.00 93.19 295 SER A N 1
ATOM 2364 C CA . SER A 1 295 ? 15.191 -3.568 -2.502 1.00 93.19 295 SER A CA 1
ATOM 2365 C C . SER A 1 295 ? 13.835 -3.004 -2.951 1.00 93.19 295 SER A C 1
ATOM 2367 O O . SER A 1 295 ? 13.756 -1.880 -3.449 1.00 93.19 295 SER A O 1
ATOM 2369 N N . ILE A 1 296 ? 12.746 -3.745 -2.721 1.00 91.62 296 ILE A N 1
ATOM 2370 C CA . ILE A 1 296 ? 11.395 -3.283 -3.048 1.00 91.62 296 ILE A CA 1
ATOM 2371 C C . ILE A 1 296 ? 10.966 -2.140 -2.121 1.00 91.62 296 ILE A C 1
ATOM 2373 O O . ILE A 1 296 ? 10.357 -1.184 -2.598 1.00 91.62 296 ILE A O 1
ATOM 2377 N N . CYS A 1 297 ? 11.285 -2.200 -0.825 1.00 94.06 297 CYS A N 1
ATOM 2378 C CA . CYS A 1 297 ? 11.016 -1.092 0.092 1.00 94.06 297 CYS A CA 1
ATOM 2379 C C . CYS A 1 297 ? 11.771 0.176 -0.310 1.00 94.06 297 CYS A C 1
ATOM 2381 O O . CYS A 1 297 ? 11.138 1.218 -0.466 1.00 94.06 297 CYS A O 1
ATOM 2383 N N . HIS A 1 298 ? 13.071 0.056 -0.579 1.00 93.44 298 HIS A N 1
ATOM 2384 C CA . HIS A 1 298 ? 13.920 1.155 -1.032 1.00 93.44 298 HIS A CA 1
ATOM 2385 C C . HIS A 1 298 ? 13.394 1.807 -2.320 1.00 93.44 298 HIS A C 1
ATOM 2387 O O . HIS A 1 298 ? 13.263 3.021 -2.394 1.00 93.44 298 HIS A O 1
ATOM 2393 N N . GLY A 1 299 ? 13.056 1.007 -3.338 1.00 88.62 299 GLY A N 1
ATOM 2394 C CA . GLY A 1 299 ? 12.634 1.543 -4.635 1.00 88.62 299 GLY A CA 1
ATOM 2395 C C . GLY A 1 299 ? 11.199 2.074 -4.670 1.00 88.62 299 GLY A C 1
ATOM 2396 O O . GLY A 1 299 ? 10.890 2.950 -5.480 1.00 88.62 299 GLY A O 1
ATOM 2397 N N . TYR A 1 300 ? 10.301 1.538 -3.831 1.00 89.44 300 TYR A N 1
ATOM 2398 C CA . TYR A 1 300 ? 8.863 1.755 -4.009 1.00 89.44 300 TYR A CA 1
ATOM 2399 C C . TYR A 1 300 ? 8.087 2.242 -2.788 1.00 89.44 300 TYR A C 1
ATOM 2401 O O . TYR A 1 300 ? 7.028 2.831 -3.009 1.00 89.44 300 TYR A O 1
ATOM 2409 N N . TYR A 1 301 ? 8.556 2.016 -1.559 1.00 92.75 301 TYR A N 1
ATOM 2410 C CA . TYR A 1 301 ? 7.765 2.264 -0.345 1.00 92.75 301 TYR A CA 1
ATOM 2411 C C . TYR A 1 301 ? 8.372 3.286 0.618 1.00 92.75 301 TYR A C 1
ATOM 2413 O O . TYR A 1 301 ? 7.675 3.715 1.530 1.00 92.75 301 TYR A O 1
ATOM 2421 N N . ILE A 1 302 ? 9.629 3.680 0.427 1.00 94.19 302 ILE A N 1
ATOM 2422 C CA . ILE A 1 302 ? 10.297 4.698 1.242 1.00 94.19 302 ILE A CA 1
ATOM 2423 C C . ILE A 1 302 ? 10.511 5.931 0.372 1.00 94.19 302 ILE A C 1
ATOM 2425 O O . ILE A 1 302 ? 11.029 5.826 -0.739 1.00 94.19 302 ILE A O 1
ATOM 2429 N N . HIS A 1 303 ? 10.093 7.095 0.861 1.00 93.56 303 HIS A N 1
ATOM 2430 C CA . HIS A 1 303 ? 10.322 8.346 0.154 1.00 93.56 303 HIS A CA 1
ATOM 2431 C C . HIS A 1 303 ? 11.822 8.707 0.165 1.00 93.56 303 HIS A C 1
ATOM 2433 O O . HIS A 1 303 ? 12.416 8.768 1.247 1.00 93.56 303 HIS A O 1
ATOM 2439 N N . PRO A 1 304 ? 12.441 8.998 -0.998 1.00 91.25 304 PRO A N 1
ATOM 2440 C CA . PRO A 1 304 ? 13.889 9.204 -1.114 1.00 91.25 304 PRO A CA 1
ATOM 2441 C C . PRO A 1 304 ? 14.415 10.375 -0.277 1.00 91.25 304 PRO A C 1
ATOM 2443 O O . PRO A 1 304 ? 15.491 10.250 0.295 1.00 91.25 304 PRO A O 1
ATOM 2446 N N . VAL A 1 305 ? 13.618 11.438 -0.099 1.00 90.31 305 VAL A N 1
ATOM 2447 C CA . VAL A 1 305 ? 13.945 12.581 0.780 1.00 90.31 305 VAL A CA 1
ATOM 2448 C C . VAL A 1 305 ? 14.477 12.182 2.162 1.00 90.31 305 VAL A C 1
ATOM 2450 O O . VAL A 1 305 ? 15.346 12.855 2.696 1.00 90.31 305 VAL A O 1
ATOM 2453 N N . ILE A 1 306 ? 13.988 11.085 2.754 1.00 91.44 306 ILE A N 1
ATOM 2454 C CA . ILE A 1 306 ? 14.450 10.634 4.076 1.00 91.44 306 ILE A CA 1
ATOM 2455 C C . ILE A 1 306 ? 15.908 10.174 3.990 1.00 91.44 306 ILE A C 1
ATOM 2457 O O . ILE A 1 306 ? 16.718 10.492 4.856 1.00 91.44 306 ILE A O 1
ATOM 2461 N N . LEU A 1 307 ? 16.238 9.437 2.928 1.00 90.56 307 LEU A N 1
ATOM 2462 C CA . LEU A 1 307 ? 17.575 8.902 2.684 1.00 90.56 307 LEU A CA 1
ATOM 2463 C C . LEU A 1 307 ? 18.551 10.016 2.303 1.00 90.56 307 LEU A C 1
ATOM 2465 O O . LEU A 1 307 ? 19.697 9.988 2.737 1.00 90.56 307 LEU A O 1
ATOM 2469 N N . GLU A 1 308 ? 18.095 10.974 1.493 1.00 88.44 308 GLU A N 1
ATOM 2470 C CA . GLU A 1 308 ? 18.859 12.161 1.088 1.00 88.44 308 GLU A CA 1
ATOM 2471 C C . GLU A 1 308 ? 19.252 12.988 2.317 1.00 88.44 308 GLU A C 1
ATOM 2473 O O . GLU A 1 308 ? 20.438 13.168 2.578 1.00 88.44 308 GLU A O 1
ATOM 2478 N N . TYR A 1 309 ? 18.275 13.362 3.151 1.00 86.50 309 TYR A N 1
ATOM 2479 C CA . TYR A 1 309 ? 18.537 14.130 4.372 1.00 86.50 309 TYR A CA 1
ATOM 2480 C C . TYR A 1 309 ? 19.454 13.400 5.356 1.00 86.50 309 TYR A C 1
ATOM 2482 O O . TYR A 1 309 ? 20.338 14.026 5.940 1.00 86.50 309 TYR A O 1
ATOM 2490 N N . TYR A 1 310 ? 19.264 12.089 5.543 1.00 86.88 310 TYR A N 1
ATOM 2491 C CA . TYR A 1 310 ? 20.113 11.314 6.451 1.00 86.88 310 TYR A CA 1
ATOM 2492 C C . TYR A 1 310 ? 21.570 11.284 5.982 1.00 86.88 310 TYR A C 1
ATOM 2494 O O . TYR A 1 310 ? 22.473 11.453 6.792 1.00 86.88 310 TYR A O 1
ATOM 2502 N N . LYS A 1 311 ? 21.805 11.108 4.676 1.00 84.00 311 LYS A N 1
ATOM 2503 C CA . LYS A 1 311 ? 23.157 11.076 4.098 1.00 84.00 311 LYS A CA 1
ATOM 2504 C C . LYS A 1 311 ? 23.861 12.425 4.157 1.00 84.00 311 LYS A C 1
ATOM 2506 O O . LYS A 1 311 ? 25.062 12.462 4.376 1.00 84.00 311 LYS A O 1
ATOM 2511 N N . GLU A 1 312 ? 23.136 13.518 3.937 1.00 81.12 312 GLU A N 1
ATOM 2512 C CA . GLU A 1 312 ? 23.726 14.862 3.941 1.00 81.12 312 GLU A CA 1
ATOM 2513 C C . GLU A 1 312 ? 24.099 15.341 5.344 1.00 81.12 312 GLU A C 1
ATOM 2515 O O . GLU A 1 312 ? 25.081 16.058 5.516 1.00 81.12 312 GLU A O 1
ATOM 2520 N N . LYS A 1 313 ? 23.282 15.007 6.348 1.00 72.31 313 LYS A N 1
ATOM 2521 C CA . LYS A 1 313 ? 23.424 15.549 7.707 1.00 72.31 313 LYS A CA 1
ATOM 2522 C C . LYS A 1 313 ? 23.990 14.552 8.709 1.00 72.31 313 LYS A C 1
ATOM 2524 O O . LYS A 1 313 ? 24.218 14.937 9.852 1.00 72.31 313 LYS A O 1
ATOM 2529 N N . ASN A 1 314 ? 24.156 13.289 8.311 1.00 65.06 314 ASN A N 1
ATOM 2530 C CA . ASN A 1 314 ? 24.493 12.148 9.171 1.00 65.06 314 ASN A CA 1
ATOM 2531 C C . ASN A 1 314 ? 23.591 12.003 10.416 1.00 65.06 314 ASN A C 1
ATOM 2533 O O . ASN A 1 314 ? 23.896 11.234 11.319 1.00 65.06 314 ASN A O 1
ATOM 2537 N N . CYS A 1 315 ? 22.481 12.746 10.481 1.00 67.06 315 CYS A N 1
ATOM 2538 C CA . CYS A 1 315 ? 21.524 12.741 11.574 1.00 67.06 315 CYS A CA 1
ATOM 2539 C C . CYS A 1 315 ? 20.220 13.449 11.162 1.00 67.06 315 CYS A C 1
ATOM 2541 O O . CYS A 1 315 ? 20.186 14.258 10.233 1.00 67.06 315 CYS A O 1
ATOM 2543 N N . LEU A 1 316 ? 19.131 13.174 11.885 1.00 71.06 316 LEU A N 1
ATOM 2544 C CA . LEU A 1 316 ? 17.834 13.856 11.720 1.00 71.06 316 LEU A CA 1
ATOM 2545 C C . LEU A 1 316 ? 17.447 14.690 12.955 1.00 71.06 316 LEU A C 1
ATOM 2547 O O . LEU A 1 316 ? 16.268 14.948 13.198 1.00 71.06 316 LEU A O 1
ATOM 2551 N N . THR A 1 317 ? 18.422 15.124 13.757 1.00 63.53 317 THR A N 1
ATOM 2552 C CA . THR A 1 317 ? 18.193 15.815 15.043 1.00 63.53 317 THR A CA 1
ATOM 2553 C C . THR A 1 317 ? 17.365 17.099 14.904 1.00 63.53 317 THR A C 1
ATOM 2555 O O . THR A 1 317 ? 16.488 17.348 15.730 1.00 63.53 317 THR A O 1
ATOM 2558 N N . LEU A 1 318 ? 17.531 17.846 13.805 1.00 58.97 318 LEU A N 1
ATOM 2559 C CA . LEU A 1 318 ? 16.766 19.067 13.485 1.00 58.97 318 LEU A CA 1
ATOM 2560 C C . LEU A 1 318 ? 15.280 18.821 13.155 1.00 58.97 318 LEU A C 1
ATOM 2562 O O . LEU A 1 318 ? 14.510 19.757 12.947 1.00 58.97 318 LEU A O 1
ATOM 2566 N N . ILE A 1 319 ? 14.870 17.557 13.059 1.00 65.31 319 ILE A N 1
ATOM 2567 C CA . ILE A 1 319 ? 13.552 17.121 12.587 1.00 65.31 319 ILE A CA 1
ATOM 2568 C C . ILE A 1 319 ? 12.750 16.485 13.747 1.00 65.31 319 ILE A C 1
ATOM 2570 O O . ILE A 1 319 ? 11.632 16.005 13.548 1.00 65.31 319 ILE A O 1
ATOM 2574 N N . ARG A 1 320 ? 13.263 16.526 14.991 1.00 63.31 320 ARG A N 1
ATOM 2575 C CA . ARG A 1 320 ? 12.655 15.845 16.147 1.00 63.31 320 ARG A CA 1
ATOM 2576 C C . ARG A 1 320 ? 11.146 16.141 16.297 1.00 63.31 320 ARG A C 1
ATOM 2578 O O . ARG A 1 320 ? 10.719 17.300 16.258 1.00 63.31 320 ARG A O 1
ATOM 2585 N N . PRO A 1 321 ? 10.305 15.099 16.437 1.00 61.97 321 PRO A N 1
ATOM 2586 C CA . PRO A 1 321 ? 8.888 15.277 16.718 1.00 61.97 321 PRO A CA 1
ATOM 2587 C C . PRO A 1 321 ? 8.699 15.839 18.133 1.00 61.97 321 PRO A C 1
ATOM 2589 O O . PRO A 1 321 ? 9.392 15.437 19.060 1.00 61.97 321 PRO A O 1
ATOM 2592 N N . ALA A 1 322 ? 7.708 16.715 18.315 1.00 55.62 322 ALA A N 1
ATOM 2593 C CA . ALA A 1 322 ? 7.408 17.339 19.611 1.00 55.62 322 ALA A CA 1
ATOM 2594 C C . ALA A 1 322 ? 6.986 16.338 20.712 1.00 55.62 322 ALA A C 1
ATOM 2596 O O . ALA A 1 322 ? 7.001 16.673 21.890 1.00 55.62 322 ALA A O 1
ATOM 2597 N N . ARG A 1 323 ? 6.576 15.117 20.334 1.00 57.75 323 ARG A N 1
ATOM 2598 C CA . ARG A 1 323 ? 6.258 14.003 21.243 1.00 57.75 323 ARG A CA 1
ATOM 2599 C C . ARG A 1 323 ? 6.673 12.680 20.604 1.00 57.75 323 ARG A C 1
ATOM 2601 O O . ARG A 1 323 ? 6.327 12.445 19.443 1.00 57.75 323 ARG A O 1
ATOM 2608 N N . ALA A 1 324 ? 7.367 11.832 21.358 1.00 57.72 324 ALA A N 1
ATOM 2609 C CA . ALA A 1 324 ? 7.698 10.464 20.965 1.00 57.72 324 ALA A CA 1
ATOM 2610 C C . ALA A 1 324 ? 6.521 9.497 21.222 1.00 57.72 324 ALA A C 1
ATOM 2612 O O . ALA A 1 324 ? 5.631 9.787 22.021 1.00 57.72 324 ALA A O 1
ATOM 2613 N N . GLY A 1 325 ? 6.514 8.346 20.541 1.00 66.56 325 GLY A N 1
ATOM 2614 C CA . GLY A 1 325 ? 5.724 7.166 20.934 1.00 66.56 325 GLY A CA 1
ATOM 2615 C C . GLY A 1 325 ? 4.522 6.792 20.056 1.00 66.56 325 GLY A C 1
ATOM 2616 O O . GLY A 1 325 ? 4.139 5.625 20.039 1.00 66.56 325 GLY A O 1
ATOM 2617 N N . VAL A 1 326 ? 3.942 7.717 19.279 1.00 79.94 326 VAL A N 1
ATOM 2618 C CA . VAL A 1 326 ? 2.817 7.406 18.369 1.00 79.94 326 VAL A CA 1
ATOM 2619 C C . VAL A 1 326 ? 3.234 7.603 16.917 1.00 79.94 326 VAL A C 1
ATOM 2621 O O . VAL A 1 326 ? 3.418 8.733 16.468 1.00 79.94 326 VAL A O 1
ATOM 2624 N N . LEU A 1 327 ? 3.334 6.502 16.169 1.00 84.12 327 LEU A N 1
ATOM 2625 C CA . LEU A 1 327 ? 3.726 6.538 14.756 1.00 84.12 327 LEU A CA 1
ATOM 2626 C C . LEU A 1 327 ? 2.630 7.131 13.866 1.00 84.12 327 LEU A C 1
ATOM 2628 O O . LEU A 1 327 ? 2.913 7.998 13.045 1.00 84.12 327 LEU A O 1
ATOM 2632 N N . PHE A 1 328 ? 1.376 6.723 14.072 1.00 89.31 328 PHE A N 1
ATOM 2633 C CA . PHE A 1 328 ? 0.229 7.118 13.249 1.00 89.31 328 PHE A CA 1
ATOM 2634 C C . PHE A 1 328 ? -0.875 7.708 14.126 1.00 89.31 328 PHE A C 1
ATOM 2636 O O . PHE A 1 328 ? -1.228 7.136 15.159 1.00 89.31 328 PHE A O 1
ATOM 2643 N N . GLY A 1 329 ? -1.403 8.871 13.750 1.00 85.25 329 GLY A N 1
ATOM 2644 C CA . GLY A 1 329 ? -2.479 9.519 14.495 1.00 85.25 329 GLY A CA 1
ATOM 2645 C C . GLY A 1 329 ? -3.843 8.859 14.258 1.00 85.25 329 GLY A C 1
ATOM 2646 O O . GLY A 1 329 ? -4.039 8.136 13.289 1.00 85.25 329 GLY A O 1
ATOM 2647 N N . LYS A 1 330 ? -4.801 9.098 15.165 1.00 84.88 330 LYS A N 1
ATOM 2648 C CA . LYS A 1 330 ? -6.144 8.484 15.099 1.00 84.88 330 LYS A CA 1
ATOM 2649 C C . LYS A 1 330 ? -7.156 9.305 14.303 1.00 84.88 330 LYS A C 1
ATOM 2651 O O . LYS A 1 330 ? -7.829 8.743 13.460 1.00 84.88 330 LYS A O 1
ATOM 2656 N N . ASN A 1 331 ? -7.256 10.609 14.583 1.00 89.38 331 ASN A N 1
ATOM 2657 C CA . ASN A 1 331 ? -8.178 11.561 13.924 1.00 89.38 331 ASN A CA 1
ATOM 2658 C C . ASN A 1 331 ? -7.436 12.714 13.221 1.00 89.38 331 ASN A C 1
ATOM 2660 O O . ASN A 1 331 ? -8.032 13.596 12.607 1.00 89.38 331 ASN A O 1
ATOM 2664 N N . SER A 1 332 ? -6.118 12.742 13.372 1.00 92.44 332 SER A N 1
ATOM 2665 C CA . SER A 1 332 ? -5.205 13.764 12.876 1.00 92.44 332 SER A CA 1
ATOM 2666 C C . SER A 1 332 ? -3.860 13.101 12.580 1.00 92.44 332 SER A C 1
ATOM 2668 O O . SER A 1 332 ? -3.726 11.883 12.730 1.00 92.44 332 SER A O 1
ATOM 2670 N N . LEU A 1 333 ? -2.871 13.874 12.139 1.00 93.50 333 LEU A N 1
ATOM 2671 C CA . LEU A 1 333 ? -1.501 13.385 11.989 1.00 93.50 333 LEU A CA 1
ATOM 2672 C C . LEU A 1 333 ? -0.804 13.289 13.353 1.00 93.50 333 LEU A C 1
ATOM 2674 O O . LEU A 1 333 ? -0.916 14.205 14.174 1.00 93.50 333 LEU A O 1
ATOM 2678 N N . SER A 1 334 ? -0.037 12.221 13.568 1.00 92.50 334 SER A N 1
ATOM 2679 C CA . SER A 1 334 ? 0.907 12.117 14.683 1.00 92.50 334 SER A CA 1
ATOM 2680 C C . SER A 1 334 ? 2.011 13.176 14.586 1.00 92.50 334 SER A C 1
ATOM 2682 O O . SER A 1 334 ? 2.209 13.814 13.548 1.00 92.50 334 SER A O 1
ATOM 2684 N N . SER A 1 335 ? 2.782 13.354 15.661 1.00 90.12 335 SER A N 1
ATOM 2685 C CA . SER A 1 335 ? 3.965 14.222 15.636 1.00 90.12 335 SER A CA 1
ATOM 2686 C C . SER A 1 335 ? 4.968 13.782 14.564 1.00 90.12 335 SER A C 1
ATOM 2688 O O . SER A 1 335 ? 5.509 14.627 13.856 1.00 90.12 335 SER A O 1
ATOM 2690 N N . LEU A 1 336 ? 5.166 12.470 14.399 1.00 91.00 336 LEU A N 1
ATOM 2691 C CA . LEU A 1 336 ? 6.074 11.911 13.401 1.00 91.00 336 LEU A CA 1
ATOM 2692 C C . LEU A 1 336 ? 5.552 12.106 11.969 1.00 91.00 336 LEU A C 1
ATOM 2694 O O . LEU A 1 336 ? 6.305 12.487 11.077 1.00 91.00 336 LEU A O 1
ATOM 2698 N N . GLU A 1 337 ? 4.248 11.940 11.754 1.00 94.12 337 GLU A N 1
ATOM 2699 C CA . GLU A 1 337 ? 3.593 12.213 10.472 1.00 94.12 337 GLU A CA 1
ATOM 2700 C C . GLU A 1 337 ? 3.685 13.693 10.082 1.00 94.12 337 GLU A C 1
ATOM 2702 O O . GLU A 1 337 ? 4.004 14.015 8.938 1.00 94.12 337 GLU A O 1
ATOM 2707 N N . LYS A 1 338 ? 3.476 14.611 11.035 1.00 92.69 338 LYS A N 1
ATOM 2708 C CA . LYS A 1 338 ? 3.669 16.056 10.820 1.00 92.69 338 LYS A CA 1
ATOM 2709 C C . LYS A 1 338 ? 5.121 16.382 10.488 1.00 92.69 338 LYS A C 1
ATOM 2711 O O . LYS A 1 338 ? 5.392 17.225 9.635 1.00 92.69 338 LYS A O 1
ATOM 2716 N N . THR A 1 339 ? 6.059 15.727 11.159 1.00 90.81 339 THR A N 1
ATOM 2717 C CA . THR A 1 339 ? 7.486 15.837 10.873 1.00 90.81 339 THR A CA 1
ATOM 2718 C C . THR A 1 339 ? 7.810 15.393 9.448 1.00 90.81 339 THR A C 1
ATOM 2720 O O . THR A 1 339 ? 8.443 16.150 8.711 1.00 90.81 339 THR A O 1
ATOM 2723 N N . PHE A 1 340 ? 7.317 14.230 9.022 1.00 92.75 340 PHE A N 1
ATOM 2724 C CA . PHE A 1 340 ? 7.492 13.770 7.647 1.00 92.75 340 PHE A CA 1
ATOM 2725 C C . PHE A 1 340 ? 6.869 14.746 6.641 1.00 92.75 340 PHE A C 1
ATOM 2727 O O . PHE A 1 340 ? 7.502 15.110 5.653 1.00 92.75 340 PHE A O 1
ATOM 2734 N N . LEU A 1 341 ? 5.676 15.271 6.930 1.00 92.38 341 LEU A N 1
ATOM 2735 C CA . LEU A 1 341 ? 5.023 16.266 6.082 1.00 92.38 341 LEU A CA 1
ATOM 2736 C C . LEU A 1 341 ? 5.863 17.547 5.931 1.00 92.38 341 LEU A C 1
ATOM 2738 O O . LEU A 1 341 ? 5.967 18.084 4.831 1.00 92.38 341 LEU A O 1
ATOM 2742 N N . ARG A 1 342 ? 6.493 18.033 7.010 1.00 89.50 342 ARG A N 1
ATOM 2743 C CA . ARG A 1 342 ? 7.418 19.183 6.956 1.00 89.50 342 ARG A CA 1
ATOM 2744 C C . ARG A 1 342 ? 8.629 18.894 6.068 1.00 89.50 342 ARG A C 1
ATOM 2746 O O . ARG A 1 342 ? 9.015 19.762 5.289 1.00 89.50 342 ARG A O 1
ATOM 2753 N N . LEU A 1 343 ? 9.179 17.682 6.144 1.00 89.06 343 LEU A N 1
ATOM 2754 C CA . LEU A 1 343 ? 10.291 17.246 5.298 1.00 89.06 343 LEU A CA 1
ATOM 2755 C C . LEU A 1 343 ? 9.914 17.281 3.809 1.00 89.06 343 LEU A C 1
ATOM 2757 O O . LEU A 1 343 ? 10.643 17.852 2.999 1.00 89.06 343 LEU A O 1
ATOM 2761 N N . LEU A 1 344 ? 8.731 16.761 3.467 1.00 90.31 344 LEU A N 1
ATOM 2762 C CA . LEU A 1 344 ? 8.192 16.805 2.104 1.00 90.31 344 LEU A CA 1
ATOM 2763 C C . LEU A 1 344 ? 7.983 18.242 1.607 1.00 90.31 344 LEU A C 1
ATOM 2765 O O . LEU A 1 344 ? 8.359 18.567 0.483 1.00 90.31 344 LEU A O 1
ATOM 2769 N N . LYS A 1 345 ? 7.429 19.127 2.449 1.00 87.75 345 LYS A N 1
ATOM 2770 C CA . LYS A 1 345 ? 7.257 20.548 2.102 1.00 87.75 345 LYS A CA 1
ATOM 2771 C C . LYS A 1 345 ? 8.590 21.237 1.832 1.00 87.75 345 LYS A C 1
ATOM 2773 O O . L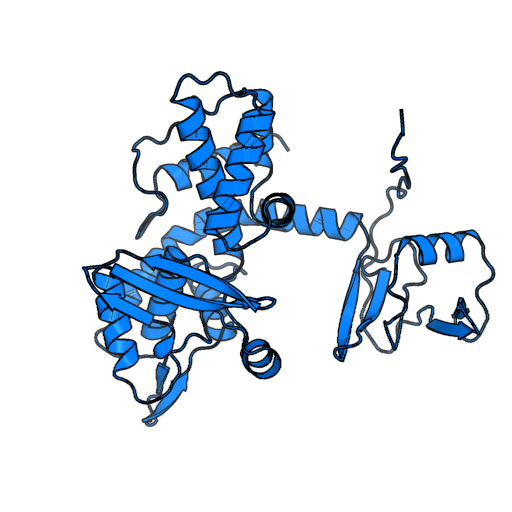YS A 1 345 ? 8.667 22.040 0.911 1.00 87.75 345 LYS A O 1
ATOM 2778 N N . LYS A 1 346 ? 9.618 20.952 2.639 1.00 83.62 346 LYS A N 1
ATOM 2779 C CA . LYS A 1 346 ? 10.942 21.558 2.473 1.00 83.62 346 LYS A CA 1
ATOM 2780 C C . LYS A 1 346 ? 11.585 21.118 1.160 1.00 83.62 346 LYS A C 1
ATOM 2782 O O . LYS A 1 346 ? 12.053 21.975 0.427 1.00 83.62 346 LYS A O 1
ATOM 2787 N N . LYS A 1 347 ? 11.512 19.824 0.828 1.00 82.06 347 LYS A N 1
ATOM 2788 C CA . LYS A 1 347 ? 12.008 19.288 -0.449 1.00 82.06 347 LYS A CA 1
ATOM 2789 C C . LYS A 1 347 ? 11.316 19.920 -1.660 1.00 82.06 347 LYS A C 1
ATOM 2791 O O . LYS A 1 347 ? 11.991 20.370 -2.570 1.00 82.06 347 LYS A O 1
ATOM 2796 N N . ARG A 1 348 ? 9.989 20.079 -1.613 1.00 78.62 348 ARG A N 1
ATOM 2797 C CA . ARG A 1 348 ? 9.227 20.750 -2.681 1.00 78.62 348 ARG A CA 1
ATOM 2798 C C . ARG A 1 348 ? 9.589 22.232 -2.876 1.00 78.62 348 ARG A C 1
ATOM 2800 O O . ARG A 1 348 ? 9.291 22.775 -3.925 1.00 78.62 348 ARG A O 1
ATOM 2807 N N . LYS A 1 349 ? 10.151 22.909 -1.869 1.00 69.00 349 LYS A N 1
ATOM 2808 C CA . LYS A 1 349 ? 10.624 24.299 -2.011 1.00 69.00 349 LYS A CA 1
ATOM 2809 C C . LYS A 1 349 ? 12.026 24.394 -2.619 1.00 69.00 349 LYS A C 1
ATOM 2811 O O . LYS A 1 349 ? 12.405 25.473 -3.049 1.00 69.00 349 LYS A O 1
ATOM 2816 N N . THR A 1 350 ? 12.805 23.317 -2.550 1.00 62.62 350 THR A N 1
ATOM 2817 C CA . THR A 1 350 ? 14.193 23.265 -3.038 1.00 62.62 350 THR A CA 1
ATOM 2818 C C . THR A 1 350 ? 14.323 22.624 -4.418 1.00 62.62 350 THR A C 1
ATOM 2820 O O . THR A 1 350 ? 15.391 22.722 -5.011 1.00 62.62 350 THR A O 1
ATOM 2823 N N . ASP A 1 351 ? 13.271 21.943 -4.876 1.00 57.66 351 ASP A N 1
ATOM 2824 C CA . ASP A 1 351 ? 13.104 21.416 -6.236 1.00 57.66 351 ASP A CA 1
ATOM 2825 C C . ASP A 1 351 ? 12.311 22.425 -7.077 1.00 57.66 351 ASP A C 1
ATOM 2827 O O . ASP A 1 351 ? 12.617 22.547 -8.285 1.00 57.66 351 ASP A O 1
#

Nearest PDB structures (foldseek):
  3m4a-assembly1_A  TM=7.475E-01  e=7.888E-24  Deinococcus radiodurans
  2f4q-assembly1_A  TM=7.140E-01  e=2.323E-22  Deinococcus radiodurans
  2h7g-assembly1_X  TM=8.264E-01  e=2.581E-14  Variola virus
  2b9s-assembly1_A  TM=7.855E-01  e=6.853E-09  Leishmania donovani
  6z03-assembly1_B  TM=5.623E-01  e=8.438E-09  Candidatus Caldarchaeum subterraneum

Foldseek 3Di:
DDDPPPDPPDPPDDADEQDPDPPQFFWWWDDDVPDIWIDGPNHTDPDPVQVVLVVVLVDDPQFAPKGAHSDLRHQWGIWTAHPVRDIDTGGRPVNVVVVLVVLLLCLLLVLVLVLLLLQQLVVLCPDPDQDPSNLLSLLVVVCLQQVWDQADVVCCVPPVAGTSQQAWPVQWDDDPQKIWGWGQHPPRQIDIGIGRDNSSSVVQVVQVVDDDTGSRWDADPVRDIDGDHQVNSQVSSCVRRVHNDGSNSSQLLLLQLLLLLQQQVVQVDDDPDDLVRSLVVSLVRSCNSHVHHSVCSVSHRHNCLSSVVCVVPVGDPVLDFPDDDDSADNNHGDSSSVSVSVSSVVVVVVD

Radius of gyration: 23.72 Å; Cα contacts (8 Å, |Δi|>4): 505; chains: 1; bounding box: 71×46×68 Å

Sequence (351 aa):
MAKKDNSFRAKTGTLKHVPLTSATQGITRVRRGKGFSYHYRGKPVRSASLLNRIRALAIPPAWAHVWICPSANGHLQATGVDAAGRKQYRYHPLWVNKRSQKKYDRLLQFGYGLPALRRQVSHDLRDKEWNERKVIAIAIRLLECSHIRPGNPEYEKRYHSFGLSTLRDDHVKIGNGKMTLTFRGKKGIMQQQSIRDKHLIRLIRSCRELPGKKLFQYYTPAGNRRSITSTLVNQYIQEACGENFSAKDFRTWAGSIYALDFLLSKSATPSNDSPAQDLKSMLLHVSSRLGNTASICHGYYIHPVILEYYKEKNCLTLIRPARAGVLFGKNSLSSLEKTFLRLLKKKRKTD

Secondary structure (DSSP, 8-state):
------------PPPBP---STT---EEEEEETTEEEEEETTEE---HHHHHHHHHT---TT-EEEEE-SSTTBSEEEEEE-TTS-EEEEE-HHHHHHHHHHHHHHHHHHHHHHHHHHHHHHHHTT-SS--HHHHHHHHHHHHHHH------HHHHHHH----GGG-BGGGEEEETTEEEEEEE-GGG-EEEEEE--HHHHHHHHHHTTSSSSBSSEEE-TTS-EEE--HHHHHHHHHHHHTSS--HHHHHHHHHHHHHHHHHHHHHHS-----HHHHHHHHHHHHHHHHTS-HHHIIIIIS-HHHHHHHHHHS--GGG--SS-S-SS-SSS--HHHHHHHHHHHHHHHH-

Mean predicted aligned error: 8.3 Å

Solvent-accessible surface area (backbone atoms only — not comparable to full-atom values): 19921 Å² total; per-residue (Å²): 141,80,84,81,85,84,72,83,78,73,74,96,63,81,68,38,87,64,73,95,51,97,80,58,82,40,30,37,67,42,85,47,92,97,48,72,46,44,29,45,92,89,38,78,67,76,56,64,72,60,52,53,52,56,57,72,63,66,71,64,85,70,42,43,83,36,38,27,46,79,50,89,50,23,36,53,36,32,38,24,26,38,90,84,73,44,84,44,80,40,64,29,67,68,46,55,50,54,53,51,50,54,54,55,62,45,47,54,58,48,63,67,22,46,30,48,33,29,42,49,33,57,50,38,60,66,49,89,66,75,38,65,64,28,47,45,26,52,51,50,54,49,37,73,73,53,45,55,54,44,39,49,72,69,50,26,75,75,61,71,20,45,18,62,50,52,35,33,51,90,30,54,49,76,55,94,80,32,35,35,41,47,48,38,18,76,95,64,44,78,42,78,44,79,45,79,46,72,66,59,55,52,53,55,50,60,32,60,70,53,89,79,60,56,33,52,53,33,50,46,98,86,70,47,79,46,64,59,43,44,64,58,51,24,50,52,46,20,68,44,39,78,42,100,51,43,64,68,53,55,38,30,52,48,31,30,51,48,40,50,51,48,49,43,53,50,54,74,45,95,68,92,67,50,73,70,54,49,53,53,53,36,34,50,53,38,10,64,71,62,75,51,52,41,69,55,32,60,76,69,20,36,56,61,68,61,59,53,49,36,68,77,60,75,38,46,74,96,56,66,44,96,53,84,92,51,72,72,43,74,57,42,72,16,42,47,45,49,36,53,49,51,52,50,55,54,51,66,74,76,108

pLDDT: mean 87.6, std 13.61, range [26.23, 98.31]